Protein AF-A0A166F7F3-F1 (afdb_monomer_lite)

Radius of gyration: 19.34 Å; chains: 1; bounding box: 59×43×52 Å

Foldseek 3Di:
DADDFDQAFDPDDPVCVVVVPALADPVNTGHDPVSLLVNQLCDDAADQLPPVVPDCCQFVPSVNCVPDQKHHFKKFKFDFDAQVLQVVLCVVQPVVLWDKDKDDPCQQGPDDPDVPCPSVVVGPPVDHIDIDTRSNCSQQPPSNLVSLCVQLVPPPVQSVQWDFAFFAHSNGGTGTTGGQHISYGDGDDPSSVVSVCVSSVHDSRNITITGHSSRSHMGGHDPPPDPPDD

Sequence (230 aa):
MLPGAPADGLALPDRARHEEWKFIPRDGNGYANEDKTHCFEQQPIIVNGRPDDLQPYLSVITGGCADLDIRPPILHFGWRLESSKLMGIIRTEFPNCIAFAAGNSIELTEFIDDEEGKQEAQVDWDAPTAMGECAMMTVYGQILKNAVLERLRVPHEYRPLFRFPVLTDARGYTGFGLGMGTNVEGVLALDVLQRACELFELDIESAQWYLDRKRWFWKNRAPSGTALVR

Secondary structure (DSSP, 8-state):
-------S-----HHHHHTT-TT--TTSSS--HHHHHHHHTT-SB--TT-GGGS-GGG-TTTTTTTTSSEEPPPEEEEEEE-HHHHHHHHHHH-GGG--EEEE-HHHHHT----TT-TTGGG--TTSPPEEEE-HHHHHT-HHHHHHHHHHTT--GGGGGG-B--EEE-TTS-EEEEEEEEETTTEE--HHHHHHHHHHHT--GGG-EEEE-TTS-S-EEPPP-------

pLDDT: mean 86.29, std 14.8, range [30.08, 98.31]

Structure (mmCIF, N/CA/C/O backbone):
data_AF-A0A166F7F3-F1
#
_entry.id   AF-A0A166F7F3-F1
#
loop_
_atom_site.group_PDB
_atom_site.id
_atom_site.type_symbol
_atom_site.label_atom_id
_atom_site.label_alt_id
_atom_site.label_comp_id
_atom_site.label_asym_id
_atom_site.label_entity_id
_atom_site.label_seq_id
_atom_site.pdbx_PDB_ins_code
_atom_site.Cartn_x
_atom_site.Cartn_y
_atom_site.Cartn_z
_atom_site.occupancy
_atom_site.B_iso_or_equiv
_atom_site.auth_seq_id
_atom_site.auth_comp_id
_atom_site.auth_asym_id
_atom_site.auth_atom_id
_atom_site.pdbx_PDB_model_num
ATOM 1 N N . MET A 1 1 ? 17.775 13.465 8.548 1.00 30.08 1 MET A N 1
ATOM 2 C CA . MET A 1 1 ? 17.896 13.930 7.151 1.00 30.08 1 MET A CA 1
ATOM 3 C C . MET A 1 1 ? 17.499 12.779 6.246 1.00 30.08 1 MET A C 1
ATOM 5 O O . MET A 1 1 ? 18.210 11.781 6.216 1.00 30.08 1 MET A O 1
ATOM 9 N N . LEU A 1 2 ? 16.328 12.860 5.614 1.00 37.25 2 LEU A N 1
ATOM 10 C CA . LEU A 1 2 ? 15.905 11.885 4.606 1.00 37.25 2 LEU A CA 1
ATOM 11 C C . LEU A 1 2 ? 16.740 12.087 3.332 1.00 37.25 2 LEU A C 1
ATOM 13 O O . LEU A 1 2 ? 17.105 13.226 3.038 1.00 37.25 2 LEU A O 1
ATOM 17 N N . PRO A 1 3 ? 17.041 11.028 2.566 1.00 41.16 3 PRO A N 1
ATOM 18 C CA . PRO A 1 3 ? 17.603 11.206 1.240 1.00 41.16 3 PRO A CA 1
ATOM 19 C C . PRO A 1 3 ? 16.538 11.876 0.363 1.00 41.16 3 PRO A C 1
ATOM 21 O O . PRO A 1 3 ? 15.483 11.291 0.118 1.00 41.16 3 PRO A O 1
ATOM 24 N N . GLY A 1 4 ? 16.796 13.119 -0.054 1.00 47.31 4 GLY A N 1
ATOM 25 C CA . GLY A 1 4 ? 15.995 13.797 -1.073 1.00 47.31 4 GLY A CA 1
ATOM 26 C C . GLY A 1 4 ? 15.996 13.010 -2.386 1.00 47.31 4 GLY A C 1
ATOM 27 O O . GLY A 1 4 ? 16.815 12.104 -2.573 1.00 47.31 4 GLY A O 1
ATOM 28 N N . ALA A 1 5 ? 15.072 13.337 -3.293 1.00 56.81 5 ALA A N 1
ATOM 29 C CA . ALA A 1 5 ? 15.111 12.776 -4.639 1.00 56.81 5 ALA A CA 1
ATOM 30 C C . ALA A 1 5 ? 16.498 13.043 -5.260 1.00 56.81 5 ALA A C 1
ATOM 32 O O . ALA A 1 5 ? 17.052 14.127 -5.053 1.00 56.81 5 ALA A O 1
ATOM 33 N N . PRO A 1 6 ? 17.101 12.068 -5.961 1.00 58.19 6 PRO A N 1
ATOM 34 C CA . PRO A 1 6 ? 18.390 12.280 -6.594 1.00 58.19 6 PRO A CA 1
ATOM 35 C C . PRO A 1 6 ? 18.248 13.375 -7.658 1.00 58.19 6 PRO A C 1
ATOM 37 O O . PRO A 1 6 ? 17.529 13.204 -8.641 1.00 58.19 6 PRO A O 1
ATOM 40 N N . ALA A 1 7 ? 18.926 14.499 -7.422 1.00 54.72 7 ALA A N 1
ATOM 41 C CA . ALA A 1 7 ? 19.035 15.611 -8.367 1.00 54.72 7 ALA A CA 1
ATOM 42 C C . ALA A 1 7 ? 20.090 15.346 -9.459 1.00 54.72 7 ALA A C 1
ATOM 44 O O . ALA A 1 7 ? 20.141 16.055 -10.460 1.00 54.72 7 ALA A O 1
ATOM 45 N N . ASP A 1 8 ? 20.927 14.323 -9.265 1.00 57.91 8 ASP A N 1
ATOM 46 C CA . ASP A 1 8 ? 21.964 13.927 -10.212 1.00 57.91 8 ASP A CA 1
ATOM 47 C C . ASP A 1 8 ? 21.385 13.038 -11.321 1.00 57.91 8 ASP A C 1
ATOM 49 O O . ASP A 1 8 ? 20.535 12.182 -11.067 1.00 57.91 8 ASP A O 1
ATOM 53 N N . GLY A 1 9 ? 21.891 13.235 -12.544 1.00 65.06 9 GLY A N 1
ATOM 54 C CA . GLY A 1 9 ? 21.390 12.649 -13.789 1.00 65.06 9 GLY A CA 1
ATOM 55 C C . GLY A 1 9 ? 20.906 11.196 -13.689 1.00 65.06 9 GLY A C 1
ATOM 56 O O . GLY A 1 9 ? 21.660 10.280 -13.347 1.00 65.06 9 GLY A O 1
ATOM 57 N N . LEU A 1 10 ? 19.641 10.976 -14.035 1.00 75.38 10 LEU A N 1
ATOM 58 C CA . LEU A 1 10 ? 19.027 9.671 -14.219 1.00 75.38 10 LEU A CA 1
ATOM 59 C C . LEU A 1 10 ? 19.385 9.153 -15.616 1.00 75.38 10 LEU A C 1
ATOM 61 O O . LEU A 1 10 ? 19.032 9.766 -16.622 1.00 75.38 10 LEU A O 1
ATOM 65 N N . ALA A 1 11 ? 20.061 8.007 -15.686 1.00 73.88 11 ALA A N 1
ATOM 66 C CA . ALA A 1 11 ? 20.418 7.367 -16.950 1.00 73.88 11 ALA A CA 1
ATOM 67 C C . ALA A 1 11 ? 19.202 6.640 -17.558 1.00 73.88 11 ALA A C 1
ATOM 69 O O . ALA A 1 11 ? 19.170 5.411 -17.644 1.00 73.88 11 ALA A O 1
ATOM 70 N N . LEU A 1 12 ? 18.159 7.393 -17.927 1.00 77.31 12 LEU A N 1
ATOM 71 C CA . LEU A 1 12 ? 16.988 6.824 -18.589 1.00 77.31 12 LEU A CA 1
ATOM 72 C C . LEU A 1 12 ? 17.374 6.293 -19.975 1.00 77.31 12 LEU A C 1
ATOM 74 O O . LEU A 1 12 ? 17.955 7.039 -20.764 1.00 77.31 12 LEU A O 1
ATOM 78 N N . PRO A 1 13 ? 17.030 5.039 -20.312 1.00 80.12 13 PRO A N 1
ATOM 79 C CA . PRO A 1 13 ? 17.255 4.529 -21.655 1.00 80.12 13 PRO A CA 1
ATOM 80 C C . PRO A 1 13 ? 16.327 5.238 -22.647 1.00 80.12 13 PRO A C 1
ATOM 82 O O . PRO A 1 13 ? 15.197 5.586 -22.300 1.00 80.12 13 PRO A O 1
ATOM 85 N N . ASP A 1 14 ? 16.745 5.361 -23.910 1.00 81.38 14 ASP A N 1
ATOM 86 C CA . ASP A 1 14 ? 15.927 5.980 -24.965 1.00 81.38 14 ASP A CA 1
ATOM 87 C C . ASP A 1 14 ? 14.527 5.354 -25.053 1.00 81.38 14 ASP A C 1
ATOM 89 O O . ASP A 1 14 ? 13.534 6.058 -25.256 1.00 81.38 14 ASP A O 1
ATOM 93 N N . ARG A 1 15 ? 14.423 4.037 -24.819 1.00 84.25 15 ARG A N 1
ATOM 94 C CA . ARG A 1 15 ? 13.142 3.318 -24.814 1.00 84.25 15 ARG A CA 1
ATOM 95 C C . ARG A 1 15 ? 12.148 3.843 -23.776 1.00 84.25 15 ARG A C 1
ATOM 97 O O . ARG A 1 15 ? 10.959 3.835 -24.052 1.00 84.25 15 ARG A O 1
ATOM 104 N N . ALA A 1 16 ? 12.607 4.371 -22.638 1.00 86.12 16 ALA A N 1
ATOM 105 C CA . ALA A 1 16 ? 11.718 4.873 -21.589 1.00 86.12 16 ALA A CA 1
ATOM 106 C C . ALA A 1 16 ? 10.866 6.060 -22.063 1.00 86.12 16 ALA A C 1
ATOM 108 O O . ALA A 1 16 ? 9.710 6.188 -21.666 1.00 86.12 16 ALA A O 1
ATOM 109 N N . ARG A 1 17 ? 11.420 6.906 -22.945 1.00 80.94 17 ARG A N 1
ATOM 110 C CA . ARG A 1 17 ? 10.680 8.018 -23.563 1.00 80.94 17 ARG A CA 1
ATOM 111 C C . ARG A 1 17 ? 9.731 7.524 -24.659 1.00 80.94 17 ARG A C 1
ATOM 113 O O . ARG A 1 17 ? 8.615 8.016 -24.747 1.00 80.94 17 ARG A O 1
ATOM 120 N N . HIS A 1 18 ? 10.161 6.554 -25.468 1.00 83.81 18 HIS A N 1
ATOM 121 C CA . HIS A 1 18 ? 9.358 6.006 -26.571 1.00 83.81 18 HIS A CA 1
ATOM 122 C C . HIS A 1 18 ? 8.176 5.149 -26.092 1.00 83.81 18 HIS A C 1
ATOM 124 O O . HIS A 1 18 ? 7.135 5.129 -26.737 1.00 83.81 18 HIS A O 1
ATOM 130 N N . GLU A 1 19 ? 8.341 4.443 -24.974 1.00 87.88 19 GLU A N 1
ATOM 131 C CA . GLU A 1 19 ? 7.331 3.567 -24.369 1.00 87.88 19 GLU A CA 1
ATOM 132 C C . GLU A 1 19 ? 6.501 4.274 -23.282 1.00 87.88 19 GLU A C 1
ATOM 134 O O . GLU A 1 19 ? 5.753 3.616 -22.563 1.00 87.88 19 GLU A O 1
ATOM 139 N N . GLU A 1 20 ? 6.656 5.596 -23.135 1.00 88.56 20 GLU A N 1
ATOM 140 C CA . GLU A 1 20 ? 5.900 6.430 -22.188 1.00 88.56 20 GLU A CA 1
ATOM 141 C C . GLU A 1 20 ? 5.925 5.888 -20.750 1.00 88.56 20 GLU A C 1
ATOM 143 O O . GLU A 1 20 ? 4.897 5.732 -20.082 1.00 88.56 20 GLU A O 1
ATOM 148 N N . TRP A 1 21 ? 7.124 5.569 -20.255 1.00 91.69 21 TRP A N 1
ATOM 149 C CA . TRP A 1 21 ? 7.266 4.982 -18.929 1.00 91.69 21 TRP A CA 1
ATOM 150 C C . TRP A 1 21 ? 6.694 5.883 -17.836 1.00 91.69 21 TRP A C 1
ATOM 152 O O . TRP A 1 21 ? 6.962 7.081 -17.757 1.00 91.69 21 TRP A O 1
ATOM 162 N N . LYS A 1 22 ? 5.941 5.262 -16.929 1.00 92.50 22 LYS A N 1
ATOM 163 C CA . LYS A 1 22 ? 5.389 5.931 -15.747 1.00 92.50 22 LYS A CA 1
ATOM 164 C C . LYS A 1 22 ? 6.481 6.404 -14.789 1.00 92.50 22 LYS A C 1
ATOM 166 O O . LYS A 1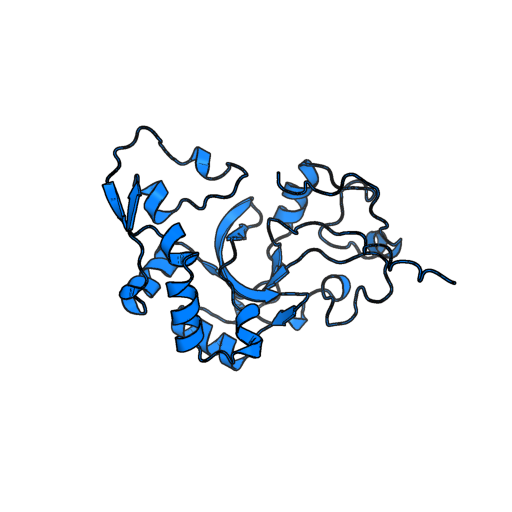 22 ? 7.532 5.773 -14.644 1.00 92.50 22 LYS A O 1
ATOM 171 N N . PHE A 1 23 ? 6.160 7.476 -14.071 1.00 92.00 23 PHE A N 1
ATOM 172 C CA . PHE A 1 23 ? 6.972 8.060 -12.996 1.00 92.00 23 PHE A CA 1
ATOM 173 C C . PHE A 1 23 ? 8.337 8.614 -13.418 1.00 92.00 23 PHE A C 1
ATOM 175 O O . PHE A 1 23 ? 9.175 8.850 -12.552 1.00 92.00 23 PHE A O 1
ATOM 182 N N . ILE A 1 24 ? 8.603 8.806 -14.710 1.00 90.25 24 ILE A N 1
ATOM 183 C CA . ILE A 1 24 ? 9.826 9.477 -15.171 1.00 90.25 24 ILE A CA 1
ATOM 184 C C . ILE A 1 24 ? 9.790 10.980 -14.817 1.00 90.25 24 ILE A C 1
ATOM 186 O O . ILE A 1 24 ? 8.700 11.557 -14.760 1.00 90.25 24 ILE A O 1
ATOM 190 N N . PRO A 1 25 ? 10.944 11.630 -14.571 1.00 88.25 25 PRO A N 1
ATOM 191 C CA . PRO A 1 25 ? 11.000 13.078 -14.385 1.00 88.25 25 PRO A CA 1
ATOM 192 C C . PRO A 1 25 ? 10.553 13.819 -15.650 1.00 88.25 25 PRO A C 1
ATOM 194 O O . PRO A 1 25 ? 10.788 13.342 -16.765 1.00 88.25 25 PRO A O 1
ATOM 197 N N . ARG A 1 26 ? 9.942 15.001 -15.497 1.00 83.00 26 ARG A N 1
ATOM 198 C CA . ARG A 1 26 ? 9.385 15.780 -16.622 1.00 83.00 26 ARG A CA 1
ATOM 199 C C . ARG A 1 26 ? 10.414 16.156 -17.687 1.00 83.00 26 ARG A C 1
ATOM 201 O O . ARG A 1 26 ? 10.078 16.184 -18.868 1.00 83.00 26 ARG A O 1
ATOM 208 N N . ASP A 1 27 ? 11.649 16.453 -17.295 1.00 79.12 27 ASP A N 1
ATOM 209 C CA . ASP A 1 27 ? 12.737 16.782 -18.228 1.00 79.12 27 ASP A CA 1
ATOM 210 C C . ASP A 1 27 ? 13.464 15.531 -18.772 1.00 79.12 27 ASP A C 1
ATOM 212 O O . ASP A 1 27 ? 14.217 15.588 -19.755 1.00 79.12 27 ASP A O 1
ATOM 216 N N . GLY A 1 28 ? 13.195 14.373 -18.161 1.00 74.44 28 GLY A N 1
ATOM 217 C CA . GLY A 1 28 ? 13.819 13.089 -18.443 1.00 74.44 28 GLY A CA 1
ATOM 218 C C . GLY A 1 28 ? 15.310 13.016 -18.090 1.00 74.44 28 GLY A C 1
ATOM 219 O O . GLY A 1 28 ? 15.981 12.120 -18.598 1.00 74.44 28 GLY A O 1
ATOM 220 N N . ASN A 1 29 ? 15.824 13.942 -17.275 1.00 75.25 29 ASN A N 1
ATOM 221 C CA . ASN A 1 29 ? 17.219 14.000 -16.838 1.00 75.25 29 ASN A CA 1
ATOM 222 C C . ASN A 1 29 ? 17.358 13.848 -15.322 1.00 75.25 29 ASN A C 1
ATOM 224 O O . ASN A 1 29 ? 18.322 13.237 -14.882 1.00 75.25 29 ASN A O 1
ATOM 228 N N . GLY A 1 30 ? 16.433 14.361 -14.513 1.00 82.69 30 GLY A N 1
ATOM 229 C CA . GLY A 1 30 ? 16.527 14.265 -13.054 1.00 82.69 30 GLY A CA 1
ATOM 230 C C . GLY A 1 30 ? 15.250 14.728 -12.367 1.00 82.69 30 GLY A C 1
ATOM 231 O O . GLY A 1 30 ? 14.443 15.427 -12.963 1.00 82.69 30 GLY A O 1
ATOM 232 N N . TYR A 1 31 ? 15.043 14.314 -11.119 1.00 86.12 31 TYR A N 1
ATOM 233 C CA . TYR A 1 31 ? 13.819 14.665 -10.402 1.00 86.12 31 TYR A CA 1
ATOM 234 C C . TYR A 1 31 ? 13.903 16.054 -9.778 1.00 86.12 31 TYR A C 1
ATOM 236 O O . TYR A 1 31 ? 14.803 16.338 -8.987 1.00 86.12 31 TYR A O 1
ATOM 244 N N . ALA A 1 32 ? 12.901 16.876 -10.064 1.00 84.56 32 ALA A N 1
ATOM 245 C CA . ALA A 1 32 ? 12.601 18.101 -9.344 1.00 84.56 32 ALA A CA 1
ATOM 246 C C . ALA A 1 32 ? 11.521 17.861 -8.270 1.00 84.56 32 ALA A C 1
ATOM 248 O O . ALA A 1 32 ? 10.827 16.838 -8.262 1.00 84.56 32 ALA A O 1
ATOM 249 N N . ASN A 1 33 ? 11.346 18.818 -7.354 1.00 75.12 33 ASN A N 1
ATOM 250 C CA . ASN A 1 33 ? 10.336 18.717 -6.290 1.00 75.12 33 ASN A CA 1
ATOM 251 C C . ASN A 1 33 ? 8.912 18.583 -6.862 1.00 75.12 33 ASN A C 1
ATOM 253 O O . ASN A 1 33 ? 8.058 17.905 -6.290 1.00 75.12 33 ASN A O 1
ATOM 257 N N . GLU A 1 34 ? 8.663 19.197 -8.016 1.00 82.50 34 GLU A N 1
ATOM 258 C CA . GLU A 1 34 ? 7.375 19.213 -8.702 1.00 82.50 34 GLU A CA 1
ATOM 259 C C . GLU A 1 34 ? 7.031 17.860 -9.345 1.00 82.50 34 GLU A C 1
ATOM 261 O O . GLU A 1 34 ? 5.848 17.547 -9.521 1.00 82.50 34 GLU A O 1
ATOM 266 N N . ASP A 1 35 ? 8.034 17.034 -9.664 1.00 87.88 35 ASP A N 1
ATOM 267 C CA . ASP A 1 35 ? 7.825 15.717 -10.277 1.00 87.88 35 ASP A CA 1
ATOM 268 C C . ASP A 1 35 ? 7.133 14.747 -9.327 1.00 87.88 35 ASP A C 1
ATOM 270 O O . ASP A 1 35 ? 6.426 13.844 -9.777 1.00 87.88 35 ASP A O 1
ATOM 274 N N . LYS A 1 36 ? 7.278 14.949 -8.011 1.00 86.19 36 LYS A N 1
ATOM 275 C CA . LYS A 1 36 ? 6.611 14.107 -7.021 1.00 86.19 36 LYS A CA 1
ATOM 276 C C . LYS A 1 36 ? 5.104 14.141 -7.218 1.00 86.19 36 LYS A C 1
ATOM 278 O O . LYS A 1 36 ? 4.490 13.095 -7.404 1.00 86.19 36 LYS A O 1
ATOM 283 N N . THR A 1 37 ? 4.515 15.336 -7.233 1.00 86.94 37 THR A N 1
ATOM 284 C CA . THR A 1 37 ? 3.070 15.507 -7.443 1.00 86.94 37 THR A CA 1
ATOM 285 C C . THR A 1 37 ? 2.628 14.838 -8.742 1.00 86.94 37 THR A C 1
ATOM 287 O O . THR A 1 37 ? 1.683 14.056 -8.732 1.00 86.94 37 THR A O 1
ATOM 290 N N . HIS A 1 38 ? 3.388 15.032 -9.822 1.00 89.12 38 HIS A N 1
ATOM 291 C CA . HIS A 1 38 ? 3.097 14.413 -11.112 1.00 89.12 38 HIS A CA 1
ATOM 292 C C . HIS A 1 38 ? 3.156 12.874 -11.094 1.00 89.12 38 HIS A C 1
ATOM 294 O O . HIS A 1 38 ? 2.353 12.209 -11.745 1.00 89.12 38 HIS A O 1
ATOM 300 N N . CYS A 1 39 ? 4.089 12.282 -10.346 1.00 91.25 39 CYS A N 1
ATOM 301 C CA . CYS A 1 39 ? 4.169 10.830 -10.183 1.00 91.25 39 CYS A CA 1
ATOM 302 C C . CYS A 1 39 ? 2.990 10.281 -9.366 1.00 91.25 39 CYS A C 1
ATOM 304 O O . CYS A 1 39 ? 2.506 9.180 -9.637 1.00 91.25 39 CYS A O 1
ATOM 306 N N . PHE A 1 40 ? 2.512 11.031 -8.370 1.00 89.94 40 PHE A N 1
ATOM 307 C CA . PHE A 1 40 ? 1.355 10.634 -7.564 1.00 89.94 40 PHE A CA 1
ATOM 308 C C . PHE A 1 40 ? 0.026 10.758 -8.312 1.00 89.94 40 PHE A C 1
ATOM 310 O O . PHE A 1 40 ? -0.822 9.889 -8.149 1.00 89.94 40 PHE A O 1
ATOM 317 N N . GLU A 1 41 ? -0.114 11.716 -9.228 1.00 91.25 41 GLU A N 1
ATOM 318 C CA . GLU A 1 41 ? -1.283 11.837 -10.120 1.00 91.25 41 GLU A CA 1
ATOM 319 C C . GLU A 1 41 ? -1.500 10.611 -11.026 1.00 91.25 41 GLU A C 1
ATOM 321 O O . GLU A 1 41 ? -2.608 10.373 -11.500 1.00 91.25 41 GLU A O 1
ATOM 326 N N . GLN A 1 42 ? -0.463 9.797 -11.249 1.00 91.94 42 GLN A N 1
ATOM 327 C CA . GLN A 1 42 ? -0.518 8.598 -12.094 1.00 91.94 42 GLN A CA 1
ATOM 328 C C . GLN A 1 42 ? -1.019 7.340 -11.356 1.00 91.94 42 GLN A C 1
ATOM 330 O O . GLN A 1 42 ? -0.901 6.236 -11.898 1.00 91.94 42 GLN A O 1
ATOM 335 N N . GLN A 1 43 ? -1.529 7.482 -10.127 1.00 91.06 43 GLN A N 1
ATOM 336 C CA . GLN A 1 43 ? -1.897 6.374 -9.243 1.00 91.06 43 GLN A CA 1
ATOM 337 C C . GLN A 1 43 ? -3.393 6.289 -8.918 1.00 91.06 43 GLN A C 1
ATOM 339 O O . GLN A 1 43 ? -4.092 7.297 -8.947 1.00 91.06 43 GLN A O 1
ATOM 344 N N . PRO A 1 44 ? -3.878 5.110 -8.491 1.00 94.88 44 PRO A N 1
ATOM 345 C CA . PRO A 1 44 ? -3.165 3.830 -8.513 1.00 94.88 44 PRO A CA 1
ATOM 346 C C . PRO A 1 44 ? -2.948 3.320 -9.944 1.00 94.88 44 PRO A C 1
ATOM 348 O O . PRO A 1 44 ? -3.638 3.736 -10.874 1.00 94.88 44 PRO A O 1
ATOM 351 N N . ILE A 1 45 ? -1.999 2.402 -10.133 1.00 95.69 45 ILE A N 1
ATOM 352 C CA . ILE A 1 45 ? -1.943 1.637 -11.383 1.00 95.69 45 ILE A CA 1
ATOM 353 C C . ILE A 1 45 ? -3.029 0.569 -11.300 1.00 95.69 45 ILE A C 1
ATOM 355 O O . ILE A 1 45 ? -2.958 -0.332 -10.460 1.00 95.69 45 ILE A O 1
ATOM 359 N N . ILE A 1 46 ? -4.028 0.705 -12.171 1.00 95.75 46 ILE A N 1
ATOM 360 C CA . ILE A 1 46 ? -5.191 -0.174 -12.199 1.00 95.75 46 ILE A CA 1
ATOM 361 C C . ILE A 1 46 ? -4.821 -1.525 -12.811 1.00 95.75 46 ILE A C 1
ATOM 363 O O . ILE A 1 46 ? -4.419 -1.590 -13.970 1.00 95.75 46 ILE A O 1
ATOM 367 N N . VAL A 1 47 ? -4.983 -2.589 -12.028 1.00 95.44 47 VAL A N 1
ATOM 368 C CA . VAL A 1 47 ? -4.715 -3.987 -12.397 1.00 95.44 47 VAL A CA 1
ATOM 369 C C . VAL A 1 47 ? -5.822 -4.954 -11.964 1.00 95.44 47 VAL A C 1
ATOM 371 O O . VAL A 1 47 ? -5.706 -6.157 -12.159 1.00 95.44 47 VAL A O 1
ATOM 374 N N . ASN A 1 48 ? -6.907 -4.454 -11.369 1.00 95.38 48 ASN A N 1
ATOM 375 C CA . ASN A 1 48 ? -8.102 -5.233 -11.020 1.00 95.38 48 ASN A CA 1
ATOM 376 C C . ASN A 1 48 ? -7.799 -6.545 -10.264 1.00 95.38 48 ASN A C 1
ATOM 378 O O . ASN A 1 48 ? -8.301 -7.615 -10.615 1.00 95.38 48 ASN A O 1
ATOM 382 N N . GLY A 1 49 ? -6.921 -6.486 -9.260 1.00 94.69 49 GLY A N 1
ATOM 383 C CA . GLY A 1 49 ? -6.534 -7.655 -8.468 1.00 94.69 49 GLY A CA 1
ATOM 384 C C . GLY A 1 49 ? -5.524 -8.603 -9.115 1.00 94.69 49 GLY A C 1
ATOM 385 O O . GLY A 1 49 ? -5.169 -9.608 -8.500 1.00 94.69 49 GLY A O 1
ATOM 386 N N . ARG A 1 50 ? -5.035 -8.306 -10.324 1.00 95.75 50 ARG A N 1
ATOM 387 C CA . ARG A 1 50 ? -4.065 -9.135 -11.053 1.00 95.75 50 ARG A CA 1
ATOM 388 C C . ARG A 1 50 ? -2.671 -8.515 -10.969 1.00 95.75 50 ARG A C 1
ATOM 390 O O . ARG A 1 50 ? -2.338 -7.655 -11.777 1.00 95.75 50 ARG A O 1
ATOM 397 N N . PRO A 1 51 ? -1.819 -8.922 -10.013 1.00 94.38 51 PRO A N 1
ATOM 398 C CA . PRO A 1 51 ? -0.510 -8.294 -9.839 1.00 94.38 51 PRO A CA 1
ATOM 399 C C . PRO A 1 51 ? 0.375 -8.384 -11.094 1.00 94.38 51 PRO A C 1
ATOM 401 O O . PRO A 1 51 ? 1.166 -7.470 -11.328 1.00 94.38 51 PRO A O 1
ATOM 404 N N . ASP A 1 52 ? 0.191 -9.426 -11.909 1.00 93.81 52 ASP A N 1
ATOM 405 C CA . ASP A 1 52 ? 0.937 -9.677 -13.148 1.00 93.81 52 ASP A CA 1
ATOM 406 C C . ASP A 1 52 ? 0.565 -8.733 -14.307 1.00 93.81 52 ASP A C 1
ATOM 408 O O . ASP A 1 52 ? 1.323 -8.635 -15.270 1.00 93.81 52 ASP A O 1
ATOM 412 N N . ASP A 1 53 ? -0.545 -7.990 -14.206 1.00 94.81 53 ASP A N 1
ATOM 413 C CA . ASP A 1 53 ? -0.938 -6.979 -15.202 1.00 94.81 53 ASP A CA 1
ATOM 414 C C . ASP A 1 53 ? -0.117 -5.673 -15.058 1.00 94.81 53 ASP A C 1
ATOM 416 O O . ASP A 1 53 ? -0.298 -4.717 -15.819 1.00 94.81 53 ASP A O 1
ATOM 420 N N . LEU A 1 54 ? 0.808 -5.610 -14.089 1.00 95.06 54 LEU A N 1
ATOM 421 C CA . LEU A 1 54 ? 1.764 -4.513 -13.959 1.00 95.06 54 LEU A CA 1
ATOM 422 C C . LEU A 1 54 ? 2.677 -4.442 -15.190 1.00 95.06 54 LEU A C 1
ATOM 424 O O . LEU A 1 54 ? 3.206 -5.452 -15.653 1.00 95.06 54 LEU A O 1
ATOM 428 N N . GLN A 1 55 ? 2.937 -3.228 -15.686 1.00 93.06 55 GLN A N 1
ATOM 429 C CA . GLN A 1 55 ? 3.831 -3.039 -16.827 1.00 93.06 55 GLN A CA 1
ATOM 430 C C . GLN A 1 55 ? 5.215 -3.654 -16.536 1.00 93.06 55 GLN A C 1
ATOM 432 O O . GLN A 1 55 ? 5.804 -3.334 -15.499 1.00 93.06 55 GLN A O 1
ATOM 437 N N . PRO A 1 56 ? 5.784 -4.480 -17.440 1.00 91.06 56 PRO A N 1
ATOM 438 C CA . PRO A 1 56 ? 7.002 -5.240 -17.154 1.00 91.06 56 PRO A CA 1
ATOM 439 C C . PRO A 1 56 ? 8.180 -4.383 -16.692 1.00 91.06 56 PRO A C 1
ATOM 441 O O . PRO A 1 56 ? 8.896 -4.783 -15.778 1.00 91.06 56 PRO A O 1
ATOM 444 N N . TYR A 1 57 ? 8.359 -3.184 -17.258 1.00 91.00 57 TYR A N 1
ATOM 445 C CA . TYR A 1 57 ? 9.436 -2.268 -16.873 1.00 91.00 57 TYR A CA 1
ATOM 446 C C . TYR A 1 57 ? 9.343 -1.809 -15.405 1.00 91.00 57 TYR A C 1
ATOM 448 O O . TYR A 1 57 ? 10.351 -1.435 -14.814 1.00 91.00 57 TYR A O 1
ATOM 456 N N . LEU A 1 58 ? 8.166 -1.877 -14.776 1.00 93.31 58 LEU A N 1
ATOM 457 C CA . LEU A 1 58 ? 7.982 -1.575 -13.356 1.00 93.31 58 LEU A CA 1
ATOM 458 C C . LEU A 1 58 ? 8.250 -2.776 -12.450 1.00 93.31 58 LEU A C 1
ATOM 460 O O . LEU A 1 58 ? 8.286 -2.593 -11.240 1.00 93.31 58 LEU A O 1
ATOM 464 N N . SER A 1 59 ? 8.449 -3.983 -12.976 1.00 90.88 59 SER A N 1
ATOM 465 C CA . SER A 1 59 ? 8.655 -5.189 -12.173 1.00 90.88 59 SER A CA 1
ATOM 466 C C . SER A 1 59 ? 10.083 -5.708 -12.311 1.00 90.88 59 SER A C 1
ATOM 468 O O . SER A 1 59 ? 10.563 -6.066 -13.389 1.00 90.88 59 SER A O 1
ATOM 470 N N . VAL A 1 60 ? 10.787 -5.772 -11.178 1.00 85.62 60 VAL A N 1
ATOM 471 C CA . VAL A 1 60 ? 12.143 -6.343 -11.135 1.00 85.62 60 VAL A CA 1
ATOM 472 C C . VAL A 1 60 ? 12.085 -7.862 -11.306 1.00 85.62 60 VAL A C 1
ATOM 474 O O . VAL A 1 60 ? 12.985 -8.452 -11.897 1.00 85.62 60 VAL A O 1
ATOM 477 N N . ILE A 1 61 ? 11.011 -8.486 -10.827 1.00 82.81 61 ILE A N 1
ATOM 478 C CA . ILE A 1 61 ? 10.844 -9.943 -10.765 1.00 82.81 61 ILE A CA 1
ATOM 479 C C . ILE A 1 61 ? 10.598 -10.532 -12.148 1.00 82.81 61 ILE A C 1
ATOM 481 O O . ILE A 1 61 ? 11.134 -11.587 -12.473 1.00 82.81 61 ILE A O 1
ATOM 485 N N . THR A 1 62 ? 9.849 -9.822 -12.992 1.00 79.44 62 THR A N 1
ATOM 486 C CA . THR A 1 62 ? 9.619 -10.221 -14.388 1.00 79.44 62 THR A CA 1
ATOM 487 C C . THR A 1 62 ? 10.765 -9.795 -15.310 1.00 79.44 62 THR A C 1
ATOM 489 O O . THR A 1 62 ? 10.655 -9.911 -16.527 1.00 79.44 62 THR A O 1
ATOM 492 N N . GLY A 1 63 ? 11.869 -9.285 -14.751 1.00 74.44 63 GLY A N 1
ATOM 493 C CA . GLY A 1 63 ? 13.088 -8.960 -15.487 1.00 74.44 63 GLY A CA 1
ATOM 494 C C . GLY A 1 63 ? 13.045 -7.665 -16.301 1.00 74.44 63 GLY A C 1
ATOM 495 O O . GLY A 1 63 ? 14.011 -7.391 -17.009 1.00 74.44 63 GLY A O 1
ATOM 496 N N . GLY A 1 64 ? 12.004 -6.828 -16.194 1.00 73.94 64 GLY A N 1
ATOM 497 C CA . GLY A 1 64 ? 11.820 -5.675 -17.093 1.00 73.94 64 GLY A CA 1
ATOM 498 C C . GLY A 1 64 ? 12.850 -4.545 -16.962 1.00 73.94 64 GLY A C 1
ATOM 499 O O . GLY A 1 64 ? 12.870 -3.631 -17.781 1.00 73.94 64 GLY A O 1
ATOM 500 N N . CYS A 1 65 ? 13.727 -4.613 -15.958 1.00 73.88 65 CYS A N 1
ATOM 501 C CA . CYS A 1 65 ? 14.872 -3.712 -15.790 1.00 73.88 65 CYS A CA 1
ATOM 502 C C . CYS A 1 65 ? 16.209 -4.454 -15.664 1.00 73.88 65 CYS A C 1
ATOM 504 O O . CYS A 1 65 ? 17.174 -3.873 -15.166 1.00 73.88 65 CYS A O 1
ATOM 506 N N . ALA A 1 66 ? 16.281 -5.748 -15.997 1.00 78.88 66 ALA A N 1
ATOM 507 C CA . ALA A 1 66 ? 17.483 -6.557 -15.776 1.00 78.88 66 ALA A CA 1
ATOM 508 C C . ALA A 1 66 ? 18.699 -6.036 -16.561 1.00 78.88 66 ALA A C 1
ATOM 510 O O . ALA A 1 66 ? 19.810 -6.054 -16.031 1.00 78.88 66 ALA A O 1
ATOM 511 N N . ASP A 1 67 ? 18.449 -5.531 -17.767 1.00 79.44 67 ASP A N 1
ATOM 512 C CA . ASP A 1 67 ? 19.404 -5.019 -18.750 1.00 79.44 67 ASP A CA 1
ATOM 513 C C . ASP A 1 67 ? 19.760 -3.533 -18.575 1.00 79.44 67 ASP A C 1
ATOM 515 O O . ASP A 1 67 ? 20.521 -2.993 -19.372 1.00 79.44 67 ASP A O 1
ATOM 519 N N . LEU A 1 68 ? 19.224 -2.867 -17.549 1.00 79.44 68 LEU A N 1
ATOM 520 C CA . LEU A 1 68 ? 19.381 -1.426 -17.358 1.00 79.44 68 LEU A CA 1
ATOM 521 C C . LEU A 1 68 ? 20.156 -1.080 -16.092 1.00 79.44 68 LEU A C 1
ATOM 523 O O . LEU A 1 68 ? 19.971 -1.699 -15.040 1.00 79.44 68 LEU A O 1
ATOM 527 N N . ASP A 1 69 ? 20.889 0.030 -16.155 1.00 82.81 69 ASP A N 1
ATOM 528 C CA . ASP A 1 69 ? 21.580 0.649 -15.017 1.00 82.81 69 ASP A CA 1
ATOM 529 C C . ASP A 1 69 ? 20.652 1.485 -14.124 1.00 82.81 69 ASP A C 1
ATOM 531 O O . ASP A 1 69 ? 21.100 2.305 -13.326 1.00 82.81 69 ASP A O 1
ATOM 535 N N . ILE A 1 70 ? 19.345 1.242 -14.198 1.00 85.25 70 ILE A N 1
ATOM 536 C CA . ILE A 1 70 ? 18.324 1.864 -13.355 1.00 85.25 70 ILE A CA 1
ATOM 537 C C . ILE A 1 70 ? 17.456 0.803 -12.673 1.00 85.25 70 ILE A C 1
ATOM 539 O O . ILE A 1 70 ? 17.481 -0.391 -12.996 1.00 85.25 70 ILE A O 1
ATOM 543 N N . ARG A 1 71 ? 16.706 1.231 -11.660 1.00 88.31 71 ARG A N 1
ATOM 544 C CA . ARG A 1 71 ? 15.676 0.442 -10.984 1.00 88.31 71 ARG A CA 1
ATOM 545 C C . ARG A 1 71 ? 14.378 1.238 -10.923 1.00 88.31 71 ARG A C 1
ATOM 547 O O . ARG A 1 71 ? 14.448 2.451 -10.690 1.00 88.31 71 ARG A O 1
ATOM 554 N N . PRO A 1 72 ? 13.229 0.556 -11.061 1.00 91.81 72 PRO A N 1
ATOM 555 C CA . PRO A 1 72 ? 11.939 1.204 -10.951 1.00 91.81 72 PRO A CA 1
ATOM 556 C C . PRO A 1 72 ? 11.718 1.728 -9.529 1.00 91.81 72 PRO A C 1
ATOM 558 O O . PRO A 1 72 ? 12.377 1.271 -8.576 1.00 91.81 72 PRO A O 1
ATOM 561 N N . PRO A 1 73 ? 10.782 2.675 -9.369 1.00 93.31 73 PRO A N 1
ATOM 562 C CA . PRO A 1 73 ? 10.283 3.024 -8.052 1.00 93.31 73 PRO A CA 1
ATOM 563 C C . PRO A 1 73 ? 9.644 1.806 -7.373 1.00 93.31 73 PRO A C 1
ATOM 565 O O . PRO A 1 73 ? 9.318 0.807 -8.019 1.00 93.31 73 PRO A O 1
ATOM 568 N N . ILE A 1 74 ? 9.477 1.868 -6.053 1.00 94.50 74 ILE A N 1
ATOM 569 C CA . ILE A 1 74 ? 8.793 0.792 -5.330 1.00 94.50 74 ILE A CA 1
ATOM 570 C C . ILE A 1 74 ? 7.291 1.011 -5.422 1.00 94.50 74 ILE A C 1
ATOM 572 O O . ILE A 1 74 ? 6.798 2.097 -5.132 1.00 94.50 74 ILE A O 1
ATOM 576 N N . LEU A 1 75 ? 6.582 -0.049 -5.789 1.00 96.62 75 LEU A N 1
ATOM 577 C CA . LEU A 1 75 ? 5.133 -0.136 -5.759 1.00 96.62 75 LEU A CA 1
ATOM 578 C C . LEU A 1 75 ? 4.731 -1.183 -4.715 1.00 96.62 75 LEU A C 1
ATOM 580 O O . LEU A 1 75 ? 5.351 -2.243 -4.631 1.00 96.62 75 LEU A O 1
ATOM 584 N N . HIS A 1 76 ? 3.689 -0.893 -3.947 1.00 97.62 76 HIS A N 1
ATOM 585 C CA . HIS A 1 76 ? 3.010 -1.810 -3.036 1.00 97.62 76 HIS A CA 1
ATOM 586 C C . HIS A 1 76 ? 1.733 -2.312 -3.700 1.00 97.62 76 HIS A C 1
ATOM 588 O O . HIS A 1 76 ? 0.950 -1.505 -4.201 1.00 97.62 76 HIS A O 1
ATOM 594 N N . PHE A 1 77 ? 1.518 -3.624 -3.693 1.00 98.19 77 PHE A N 1
ATOM 595 C CA . PHE A 1 77 ? 0.262 -4.217 -4.150 1.00 98.19 77 PHE A CA 1
ATOM 596 C C . PHE A 1 77 ? -0.691 -4.391 -2.971 1.00 98.19 77 PHE A C 1
ATOM 598 O O . PHE A 1 77 ? -0.290 -4.944 -1.943 1.00 98.19 77 PHE A O 1
ATOM 605 N N . GLY A 1 78 ? -1.941 -3.956 -3.112 1.00 98.00 78 GLY A N 1
ATOM 606 C CA . GLY A 1 78 ? -2.962 -4.159 -2.089 1.00 98.00 78 GLY A CA 1
ATOM 607 C C . GLY A 1 78 ? -4.062 -3.108 -2.123 1.00 98.00 78 GLY A C 1
ATOM 608 O O . GLY A 1 78 ? -4.475 -2.680 -3.199 1.00 98.00 78 GLY A O 1
ATOM 609 N N . TRP A 1 79 ? -4.539 -2.693 -0.949 1.00 97.44 79 TRP A N 1
ATOM 610 C CA . TRP A 1 79 ? -5.708 -1.818 -0.814 1.00 97.44 79 TRP A CA 1
ATOM 611 C C . TRP A 1 79 ? -5.391 -0.557 -0.026 1.00 97.44 79 TRP A C 1
ATOM 613 O O . TRP A 1 79 ? -4.682 -0.604 0.978 1.00 97.44 79 TRP A O 1
ATOM 623 N N . ARG A 1 80 ? -5.983 0.563 -0.443 1.00 94.62 80 ARG A N 1
ATOM 624 C CA . ARG A 1 80 ? -6.066 1.786 0.360 1.00 94.62 80 ARG A CA 1
ATOM 625 C C . ARG A 1 80 ? -7.401 1.796 1.100 1.00 94.62 80 ARG A C 1
ATOM 627 O O . ARG A 1 80 ? -8.451 1.740 0.469 1.00 94.62 80 ARG A O 1
ATOM 634 N N . LEU A 1 81 ? -7.346 1.872 2.422 1.00 91.94 81 LEU A N 1
ATOM 635 C CA . LEU A 1 81 ? -8.494 1.776 3.313 1.00 91.94 81 LEU A CA 1
ATOM 636 C C . LEU A 1 81 ? -8.767 3.114 3.999 1.00 91.94 81 LEU A C 1
ATOM 638 O O . LEU A 1 81 ? -7.849 3.846 4.377 1.00 91.94 81 LEU A O 1
ATOM 642 N N . GLU A 1 82 ? -10.050 3.405 4.184 1.00 88.50 82 GLU A N 1
ATOM 643 C CA . GLU A 1 82 ? -10.492 4.481 5.064 1.00 88.50 82 GLU A CA 1
ATOM 644 C C . GLU A 1 82 ? -10.256 4.095 6.526 1.00 88.50 82 GLU A C 1
ATOM 646 O O . GLU A 1 82 ? -10.452 2.939 6.919 1.00 88.50 82 GLU A O 1
ATOM 651 N N . SER A 1 83 ? -9.863 5.076 7.340 1.00 88.19 83 SER A N 1
ATOM 652 C CA . SER A 1 83 ? -9.559 4.851 8.755 1.00 88.19 83 SER A CA 1
ATOM 653 C C . SER A 1 83 ? -10.744 4.271 9.526 1.00 88.19 83 SER A C 1
ATOM 655 O O . SER A 1 83 ? -10.590 3.318 10.287 1.00 88.19 83 SER A O 1
ATOM 657 N N . SER A 1 84 ? -11.947 4.794 9.278 1.00 89.50 84 SER A N 1
ATOM 658 C CA . SER A 1 84 ? -13.188 4.353 9.919 1.00 89.50 84 SER A CA 1
ATOM 659 C C . SER A 1 84 ? -13.454 2.862 9.687 1.00 89.50 84 SER A C 1
ATOM 661 O O . SER A 1 84 ? -13.689 2.128 10.651 1.00 89.50 84 SER A O 1
ATOM 663 N N . LYS A 1 85 ? -13.350 2.400 8.432 1.00 91.06 85 LYS A N 1
ATOM 664 C CA . LYS A 1 85 ? -13.507 0.989 8.058 1.00 91.06 85 LYS A CA 1
ATOM 665 C C . LYS A 1 85 ? -12.428 0.127 8.709 1.00 91.06 85 LYS A C 1
ATOM 667 O O . LYS A 1 85 ? -12.750 -0.860 9.365 1.00 91.06 85 LYS A O 1
ATOM 672 N N . LEU A 1 86 ? -11.158 0.514 8.575 1.00 94.06 86 LEU A N 1
ATOM 673 C CA . LEU A 1 86 ? -10.034 -0.253 9.115 1.00 94.06 86 LEU A CA 1
ATOM 674 C C . LEU A 1 86 ? -10.117 -0.391 10.642 1.00 94.06 86 LEU A C 1
ATOM 676 O O . LEU A 1 86 ? -10.027 -1.499 11.168 1.00 94.06 86 LEU A O 1
ATOM 680 N N . MET A 1 87 ? -10.349 0.710 11.358 1.00 95.31 87 MET A N 1
ATOM 681 C CA . MET A 1 87 ? -10.483 0.691 12.815 1.00 95.31 87 MET A CA 1
ATOM 682 C C . MET A 1 87 ? -11.740 -0.048 13.277 1.00 95.31 87 MET A C 1
ATOM 684 O O . MET A 1 87 ? -11.705 -0.692 14.322 1.00 95.31 87 MET A O 1
ATOM 688 N N . GLY A 1 88 ? -12.835 -0.011 12.511 1.00 95.75 88 GLY A N 1
ATOM 689 C CA . GLY A 1 88 ? -14.018 -0.839 12.770 1.00 95.75 88 GLY A CA 1
ATOM 690 C C . GLY A 1 88 ? -13.677 -2.330 12.818 1.00 95.75 88 GLY A C 1
ATOM 691 O O . GLY A 1 88 ? -14.023 -3.012 13.780 1.00 95.75 88 GLY A O 1
ATOM 692 N N . ILE A 1 89 ? -12.912 -2.805 11.837 1.00 96.62 89 ILE A N 1
ATOM 693 C CA . ILE A 1 89 ? -12.466 -4.202 11.758 1.00 96.62 89 ILE A CA 1
ATOM 694 C C . ILE A 1 89 ? -11.479 -4.526 12.883 1.00 96.62 89 ILE A C 1
ATOM 696 O O . ILE A 1 89 ? -11.602 -5.562 13.532 1.00 96.62 89 ILE A O 1
ATOM 700 N N . ILE A 1 90 ? -10.536 -3.625 13.178 1.00 97.50 90 ILE A N 1
ATOM 701 C CA . ILE A 1 90 ? -9.563 -3.813 14.266 1.00 97.50 90 ILE A CA 1
ATOM 702 C C . ILE A 1 90 ? -10.258 -3.940 15.627 1.00 97.50 90 ILE A C 1
ATOM 704 O O . ILE A 1 90 ? -9.869 -4.795 16.417 1.00 97.50 90 ILE A O 1
ATOM 708 N N . ARG A 1 91 ? -11.301 -3.151 15.905 1.00 97.50 91 ARG A N 1
ATOM 709 C CA . ARG A 1 91 ? -12.081 -3.274 17.151 1.00 97.50 91 ARG A CA 1
ATOM 710 C C . ARG A 1 91 ? -12.740 -4.639 17.300 1.00 97.50 91 ARG A C 1
ATOM 712 O O . ARG A 1 91 ? -12.780 -5.163 18.410 1.00 97.50 91 ARG A O 1
ATOM 719 N N . THR A 1 92 ? -13.228 -5.209 16.203 1.00 97.62 92 THR A N 1
ATOM 720 C CA . THR A 1 92 ? -13.899 -6.513 16.216 1.00 97.62 92 THR A CA 1
ATOM 721 C C . THR A 1 92 ? -12.901 -7.668 16.288 1.00 97.62 92 THR A C 1
ATOM 723 O O . THR A 1 92 ? -13.028 -8.539 17.146 1.00 97.62 92 THR A O 1
ATOM 726 N N . GLU A 1 93 ? -11.889 -7.678 15.420 1.00 97.88 93 GLU A N 1
ATOM 727 C CA . GLU A 1 93 ? -10.993 -8.831 15.243 1.00 97.88 93 GLU A CA 1
ATOM 728 C C . GLU A 1 93 ? -9.729 -8.761 16.115 1.00 97.88 93 GLU A C 1
ATOM 730 O O . GLU A 1 93 ? -9.148 -9.792 16.459 1.00 97.88 93 GLU A O 1
ATOM 735 N N . PHE A 1 94 ? -9.284 -7.557 16.489 1.00 97.81 94 PHE A N 1
ATOM 736 C CA . PHE A 1 94 ? -7.999 -7.314 17.157 1.00 97.81 94 PHE A CA 1
ATOM 737 C C . PHE A 1 94 ? -8.080 -6.284 18.305 1.00 97.81 94 PHE A C 1
ATOM 739 O O . PHE A 1 94 ? -7.207 -5.414 18.397 1.00 97.81 94 PHE A O 1
ATOM 746 N N . PRO A 1 95 ? -9.052 -6.375 19.235 1.00 97.25 95 PRO A N 1
ATOM 747 C CA . PRO A 1 95 ? -9.269 -5.342 20.256 1.00 97.25 95 PRO A CA 1
ATOM 748 C C . PRO A 1 95 ? -8.036 -5.089 21.139 1.00 97.25 95 PRO A C 1
ATOM 750 O O . PRO A 1 95 ? -7.759 -3.959 21.527 1.00 97.25 95 PRO A O 1
ATOM 753 N N . ASN A 1 96 ? -7.234 -6.125 21.397 1.00 97.25 96 ASN A N 1
ATOM 754 C CA . ASN A 1 96 ? -6.018 -6.030 22.215 1.00 97.25 96 ASN A CA 1
ATOM 755 C C . ASN A 1 96 ? -4.837 -5.342 21.507 1.00 97.25 96 ASN A C 1
ATOM 757 O O . ASN A 1 96 ? -3.785 -5.160 22.115 1.00 97.25 96 ASN A O 1
ATOM 761 N N . CYS A 1 97 ? -4.972 -5.017 20.220 1.00 97.50 97 CYS A N 1
ATOM 762 C CA . CYS A 1 97 ? -3.934 -4.339 19.447 1.00 97.50 97 CYS A CA 1
ATOM 763 C C . CYS A 1 97 ? -4.118 -2.815 19.422 1.00 97.50 97 CYS A C 1
ATOM 765 O O . CYS A 1 97 ? -3.239 -2.122 18.915 1.00 97.50 97 CYS A O 1
ATOM 767 N N . ILE A 1 98 ? -5.243 -2.304 19.935 1.00 97.25 98 ILE A N 1
ATOM 768 C CA . ILE A 1 98 ? -5.590 -0.883 19.875 1.00 97.25 98 ILE A CA 1
ATOM 769 C C . ILE A 1 98 ? -4.695 -0.082 20.819 1.00 97.25 98 ILE A C 1
ATOM 771 O O . ILE A 1 98 ? -4.630 -0.339 22.022 1.00 97.25 98 ILE A O 1
ATOM 775 N N . ALA A 1 99 ? -4.015 0.911 20.254 1.00 96.00 99 ALA A N 1
ATOM 776 C CA . ALA A 1 99 ? -3.212 1.873 20.985 1.00 96.00 99 ALA A CA 1
ATOM 777 C C . ALA A 1 99 ? -4.050 3.102 21.357 1.00 96.00 99 ALA A C 1
ATOM 779 O O . ALA A 1 99 ? -4.910 3.539 20.591 1.00 96.00 99 ALA A O 1
ATOM 780 N N . PHE A 1 100 ? -3.749 3.685 22.515 1.00 94.88 100 PHE A N 1
ATOM 781 C CA . PHE A 1 100 ? -4.381 4.907 23.003 1.00 94.88 100 PHE A CA 1
ATOM 782 C C . PHE A 1 100 ? -3.359 6.039 23.070 1.00 94.88 100 PHE A C 1
ATOM 784 O O . PHE A 1 100 ? -2.207 5.814 23.448 1.00 94.88 100 PHE A O 1
ATOM 791 N N . ALA A 1 101 ? -3.788 7.246 22.717 1.00 93.69 101 ALA A N 1
ATOM 792 C CA . ALA A 1 101 ? -2.987 8.461 22.799 1.00 93.69 101 ALA A CA 1
ATOM 793 C C . ALA A 1 101 ? -3.856 9.653 23.210 1.00 93.69 101 ALA A C 1
ATOM 795 O O . ALA A 1 101 ? -5.085 9.599 23.140 1.00 93.69 101 ALA A O 1
ATOM 796 N N . ALA A 1 102 ? -3.206 10.731 23.644 1.00 92.69 102 ALA A N 1
ATOM 797 C CA . ALA A 1 102 ? -3.866 12.018 23.807 1.00 92.69 102 ALA A CA 1
ATOM 798 C C . ALA A 1 102 ? -3.850 12.764 22.467 1.00 92.69 102 ALA A C 1
ATOM 800 O O . ALA A 1 102 ? -2.788 12.884 21.860 1.00 92.69 102 ALA A O 1
ATOM 801 N N . GLY A 1 103 ? -5.004 13.265 22.035 1.00 90.06 103 GLY A N 1
ATOM 802 C CA . GLY A 1 103 ? -5.141 14.073 20.825 1.00 90.06 103 GLY A CA 1
ATOM 803 C C . GLY A 1 103 ? -6.572 14.566 20.630 1.00 90.06 103 GLY A C 1
ATOM 804 O O . GLY A 1 103 ? -7.484 14.180 21.369 1.00 90.06 103 GLY A O 1
ATOM 805 N N . ASN A 1 104 ? -6.780 15.448 19.663 1.00 89.50 104 ASN A N 1
ATOM 806 C CA . ASN A 1 104 ? -8.105 15.818 19.185 1.00 89.50 104 ASN A CA 1
ATOM 807 C C . ASN A 1 104 ? -8.678 14.723 18.257 1.00 89.50 104 ASN A C 1
ATOM 809 O O . ASN A 1 104 ? -8.016 13.742 17.915 1.00 89.50 104 ASN A O 1
ATOM 813 N N . SER A 1 105 ? -9.940 14.872 17.842 1.00 86.94 105 SER A N 1
ATOM 814 C CA . SER A 1 105 ? -10.620 13.852 17.028 1.00 86.94 105 SER A CA 1
ATOM 815 C C . SER A 1 105 ? -9.894 13.549 15.711 1.00 86.94 105 SER A C 1
ATOM 817 O O . SER A 1 105 ? -9.847 12.389 15.307 1.00 86.94 105 SER A O 1
ATOM 819 N N . ILE A 1 106 ? -9.335 14.561 15.044 1.00 85.88 106 ILE A N 1
ATOM 820 C CA . ILE A 1 106 ? -8.655 14.404 13.750 1.00 85.88 106 ILE A CA 1
ATOM 821 C C . ILE A 1 106 ? -7.307 13.710 13.958 1.00 85.88 106 ILE A C 1
ATOM 823 O O . ILE A 1 106 ? -7.018 12.732 13.270 1.00 85.88 106 ILE A O 1
ATOM 827 N N . GLU A 1 107 ? -6.529 14.137 14.956 1.00 85.38 107 GLU A N 1
ATOM 828 C CA . GLU A 1 107 ? -5.249 13.513 15.327 1.00 85.38 107 GLU A CA 1
ATOM 829 C C . GLU A 1 107 ? -5.398 12.021 15.640 1.00 85.38 107 GLU A C 1
ATOM 831 O O . GLU A 1 107 ? -4.581 11.195 15.235 1.00 85.38 107 GLU A O 1
ATOM 836 N N . LEU A 1 108 ? -6.460 11.659 16.359 1.00 87.81 108 LEU A N 1
ATOM 837 C CA . LEU A 1 108 ? -6.690 10.285 16.788 1.00 87.81 108 LEU A CA 1
ATOM 838 C C . LEU A 1 108 ? -7.199 9.383 15.660 1.00 87.81 108 LEU A C 1
ATOM 840 O O . LEU A 1 108 ? -6.855 8.199 15.624 1.00 87.81 108 LEU A O 1
ATOM 844 N N . THR A 1 109 ? -8.016 9.913 14.747 1.00 84.31 109 THR A N 1
ATOM 845 C CA . THR A 1 109 ? -8.760 9.081 13.789 1.00 84.31 109 THR A CA 1
ATOM 846 C C . THR A 1 109 ? -8.281 9.192 12.349 1.00 84.31 109 THR A C 1
ATOM 848 O O . THR A 1 109 ? -8.324 8.190 11.644 1.00 84.31 109 THR A O 1
ATOM 851 N N . GLU A 1 110 ? -7.806 10.344 11.891 1.00 78.50 110 GLU A N 1
ATOM 852 C CA . GLU A 1 110 ? -7.557 10.597 10.463 1.00 78.50 110 GLU A CA 1
ATOM 853 C C . GLU A 1 110 ? -6.110 10.975 10.157 1.00 78.50 110 GLU A C 1
ATOM 855 O O . GLU A 1 110 ? -5.639 10.743 9.040 1.00 78.50 110 GLU A O 1
ATOM 860 N N . PHE A 1 111 ? -5.399 11.522 11.141 1.00 78.69 111 PHE A N 1
ATOM 861 C CA . PHE A 1 111 ? -4.045 12.008 10.956 1.00 78.69 111 PHE A CA 1
ATOM 862 C C . PHE A 1 111 ? -3.058 10.863 10.721 1.00 78.69 111 PHE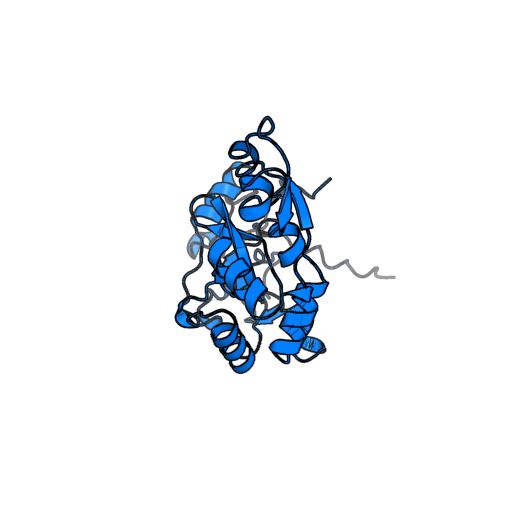 A C 1
ATOM 864 O O . PHE A 1 111 ? -2.868 9.969 11.552 1.00 78.69 111 PHE A O 1
ATOM 871 N N . ILE A 1 112 ? -2.394 10.921 9.574 1.00 77.62 112 ILE A N 1
ATOM 872 C CA . ILE A 1 112 ? -1.210 10.143 9.260 1.00 77.62 112 ILE A CA 1
ATOM 873 C C . ILE A 1 112 ? -0.071 11.152 9.201 1.00 77.62 112 ILE A C 1
ATOM 875 O O . ILE A 1 112 ? -0.053 12.018 8.327 1.00 77.62 112 ILE A O 1
ATOM 879 N N . ASP A 1 113 ? 0.876 11.019 10.128 1.00 69.31 113 ASP A N 1
ATOM 880 C CA . ASP A 1 113 ? 2.124 11.777 10.102 1.00 69.31 113 ASP A CA 1
ATOM 881 C C . ASP A 1 113 ? 2.942 11.339 8.878 1.00 69.31 113 ASP A C 1
ATOM 883 O O . ASP A 1 113 ? 3.729 10.386 8.897 1.00 69.31 113 ASP A O 1
ATOM 887 N N . ASP A 1 114 ? 2.650 11.976 7.749 1.00 64.44 114 ASP A N 1
ATOM 888 C CA . ASP A 1 114 ? 3.533 12.022 6.610 1.00 64.44 114 ASP A CA 1
ATOM 889 C C . ASP A 1 114 ? 4.293 13.341 6.692 1.00 64.44 114 ASP A C 1
ATOM 891 O O . ASP A 1 114 ? 3.689 14.404 6.776 1.00 64.44 114 ASP A O 1
ATOM 895 N N . GLU A 1 115 ? 5.623 13.263 6.687 1.00 58.59 115 GLU A N 1
ATOM 896 C CA . GLU A 1 115 ? 6.582 14.367 6.886 1.00 58.59 115 GLU A CA 1
ATOM 897 C C . GLU A 1 115 ? 6.473 15.517 5.835 1.00 58.59 115 GLU A C 1
ATOM 899 O O . GLU A 1 115 ? 7.421 16.267 5.617 1.00 58.59 115 GLU A O 1
ATOM 904 N N . GLU A 1 116 ? 5.348 15.640 5.121 1.00 58.09 116 GLU A N 1
ATOM 905 C CA . GLU A 1 116 ? 5.070 16.538 3.997 1.00 58.09 116 GLU A CA 1
ATOM 906 C C . GLU A 1 116 ? 3.750 17.333 4.144 1.00 58.09 116 GLU A C 1
ATOM 908 O O . GLU A 1 116 ? 3.296 17.961 3.183 1.00 58.09 116 GLU A O 1
ATOM 913 N N . GLY A 1 117 ? 3.145 17.354 5.337 1.00 49.50 117 GLY A N 1
ATOM 914 C CA . GLY A 1 117 ? 2.302 18.458 5.826 1.00 49.50 117 GLY A CA 1
ATOM 915 C C . GLY A 1 117 ? 0.914 18.647 5.194 1.00 49.50 117 GLY A C 1
ATOM 916 O O . GLY A 1 117 ? 0.158 19.515 5.630 1.00 49.50 117 GLY A O 1
ATOM 917 N N . LYS A 1 118 ? 0.513 17.852 4.189 1.00 60.53 118 LYS A N 1
ATOM 918 C CA . LYS A 1 118 ? -0.816 18.015 3.553 1.00 60.53 118 LYS A CA 1
ATOM 919 C C . LYS A 1 118 ? -1.978 17.687 4.496 1.00 60.53 118 LYS A C 1
ATOM 921 O O . LYS A 1 118 ? -3.039 18.291 4.359 1.00 60.53 118 LYS A O 1
ATOM 926 N N . GLN A 1 119 ? -1.787 16.752 5.428 1.00 62.34 119 GLN A N 1
ATOM 927 C CA . GLN A 1 119 ? -2.781 16.435 6.459 1.00 62.34 119 GLN A CA 1
ATOM 928 C C . GLN A 1 119 ? -2.631 17.286 7.724 1.00 62.34 119 GLN A C 1
ATOM 930 O O . GLN A 1 119 ? -3.637 17.564 8.367 1.00 62.34 119 GLN A O 1
ATOM 935 N N . GLU A 1 120 ? -1.429 17.778 8.045 1.00 58.56 120 GLU A N 1
ATOM 936 C CA . GLU A 1 120 ? -1.221 18.695 9.182 1.00 58.56 120 GLU A CA 1
ATOM 937 C C . GLU A 1 120 ? -2.081 19.958 9.068 1.00 58.56 120 GLU A C 1
ATOM 939 O O . GLU A 1 120 ? -2.601 20.443 10.067 1.00 58.56 120 GLU A O 1
ATOM 944 N N . ALA A 1 121 ? -2.304 20.456 7.847 1.00 59.69 121 ALA A N 1
ATOM 945 C CA . ALA A 1 121 ? -3.163 21.614 7.593 1.00 59.69 121 ALA A CA 1
ATOM 946 C C . ALA A 1 121 ? -4.644 21.401 7.974 1.00 59.69 121 ALA A C 1
ATOM 948 O O . ALA A 1 121 ? -5.410 22.363 7.997 1.00 59.69 121 ALA A O 1
ATOM 949 N N . GLN A 1 122 ? -5.064 20.157 8.225 1.00 68.69 122 GLN A N 1
ATOM 950 C CA . GLN A 1 122 ? -6.425 19.812 8.646 1.00 68.69 122 GLN A CA 1
ATOM 951 C C . GLN A 1 122 ? -6.556 19.701 10.168 1.00 68.69 122 GLN A C 1
ATOM 953 O O . GLN A 1 122 ? -7.674 19.612 10.672 1.00 68.69 122 GLN A O 1
ATOM 958 N N . VAL A 1 123 ? -5.438 19.702 10.898 1.00 71.25 123 VAL A N 1
ATOM 959 C CA . VAL A 1 123 ? -5.424 19.588 12.354 1.00 71.25 123 VAL A CA 1
ATOM 960 C C . VAL A 1 123 ? -5.586 20.974 12.967 1.00 71.25 123 VAL A C 1
ATOM 962 O O . VAL A 1 123 ? -4.766 21.868 12.765 1.00 71.25 123 VAL A O 1
ATOM 965 N N . ASP A 1 124 ? -6.648 21.140 13.747 1.00 79.25 124 ASP A N 1
ATOM 966 C CA . ASP A 1 124 ? -6.784 22.280 14.644 1.00 79.25 124 ASP A CA 1
ATOM 967 C C . ASP A 1 124 ? -5.975 22.010 15.920 1.00 79.25 124 ASP A C 1
ATOM 969 O O . ASP A 1 124 ? -6.417 21.295 16.820 1.00 79.25 124 ASP A O 1
ATOM 973 N N . TRP A 1 125 ? -4.759 22.553 15.973 1.00 79.31 125 TRP A N 1
ATOM 974 C CA . TRP A 1 125 ? -3.844 22.387 17.107 1.00 79.31 125 TRP A CA 1
ATOM 975 C C . TRP A 1 125 ? -4.331 23.070 18.391 1.00 79.31 125 TRP A C 1
ATOM 977 O O . TRP A 1 125 ? -3.854 22.732 19.474 1.00 79.31 125 TRP A O 1
ATOM 987 N N . ASP A 1 126 ? -5.291 23.992 18.286 1.00 83.94 126 ASP A N 1
ATOM 988 C CA . ASP A 1 126 ? -5.907 24.654 19.435 1.00 83.94 126 ASP A CA 1
ATOM 989 C C . ASP A 1 126 ? -7.132 23.877 19.958 1.00 83.94 126 ASP A C 1
ATOM 991 O O . ASP A 1 126 ? -7.702 24.222 21.002 1.00 83.94 126 ASP A O 1
ATOM 995 N N . ALA A 1 127 ? -7.545 22.807 19.266 1.00 84.56 127 ALA A N 1
ATOM 996 C CA . ALA A 1 127 ? -8.666 21.982 19.686 1.00 84.56 127 ALA A CA 1
ATOM 997 C C . ALA A 1 127 ? -8.358 21.223 20.993 1.00 84.56 127 ALA A C 1
ATOM 999 O O . ALA A 1 127 ? -7.237 20.749 21.206 1.00 84.56 127 ALA A O 1
ATOM 1000 N N . PRO A 1 128 ? -9.359 21.030 21.874 1.00 86.38 128 PRO A N 1
ATOM 1001 C CA . PRO A 1 128 ? -9.177 20.265 23.100 1.00 86.38 128 PRO A CA 1
ATOM 1002 C C . PRO A 1 128 ? -8.704 18.836 22.825 1.00 86.38 128 PRO A C 1
ATOM 1004 O O . PRO A 1 128 ? -9.285 18.116 22.010 1.00 86.38 128 PRO A O 1
ATOM 1007 N N . THR A 1 129 ? -7.686 18.409 23.567 1.00 91.19 129 THR A N 1
ATOM 1008 C CA . THR A 1 129 ? -7.161 17.046 23.503 1.00 91.19 129 THR A CA 1
ATOM 1009 C C . THR A 1 129 ? -7.849 16.147 24.527 1.00 91.19 129 THR A C 1
ATOM 1011 O O . THR A 1 129 ? -8.190 16.564 25.638 1.00 91.19 129 THR A O 1
ATOM 1014 N N . ALA A 1 130 ? -8.058 14.886 24.160 1.00 90.56 130 ALA A N 1
ATOM 1015 C CA . ALA A 1 130 ? -8.580 13.852 25.042 1.00 90.56 130 ALA A CA 1
ATOM 1016 C C . ALA A 1 130 ? -7.823 12.539 24.822 1.00 90.56 130 ALA A C 1
ATOM 1018 O O . ALA A 1 130 ? -7.230 12.316 23.770 1.00 90.56 130 ALA A O 1
ATOM 1019 N N . MET A 1 131 ? -7.841 11.660 25.824 1.00 95.69 131 MET A N 1
ATOM 1020 C CA . MET A 1 131 ? -7.325 10.303 25.657 1.00 95.69 131 MET A CA 1
ATOM 1021 C C . MET A 1 131 ? -8.317 9.485 24.825 1.00 95.69 131 MET A C 1
ATOM 1023 O O . MET A 1 131 ? -9.494 9.406 25.180 1.00 95.69 131 MET A O 1
ATOM 1027 N N . GLY A 1 132 ? -7.847 8.846 23.758 1.00 94.12 132 GLY A N 1
ATOM 1028 C CA . GLY A 1 132 ? -8.678 8.018 22.890 1.00 94.12 132 GLY A CA 1
ATOM 1029 C C . GLY A 1 132 ? -7.864 7.048 22.044 1.00 94.12 132 GLY A C 1
ATOM 1030 O O . GLY A 1 132 ? -6.637 7.010 22.119 1.00 94.12 132 GLY A O 1
ATOM 1031 N N . GLU A 1 133 ? -8.562 6.224 21.269 1.00 95.06 133 GLU A N 1
ATOM 1032 C CA . GLU A 1 133 ? -7.936 5.280 20.341 1.00 95.06 133 GLU A CA 1
ATOM 1033 C C . GLU A 1 133 ? -7.183 6.042 19.247 1.00 95.06 133 GLU A C 1
ATOM 1035 O O . GLU A 1 133 ? -7.749 6.926 18.612 1.00 95.06 133 GLU A O 1
ATOM 1040 N N . CYS A 1 134 ? -5.929 5.680 18.997 1.00 94.31 134 CYS A N 1
ATOM 1041 C CA . CYS A 1 134 ? -5.112 6.301 17.961 1.00 94.31 134 CYS A CA 1
ATOM 1042 C C . CYS A 1 134 ? -4.945 5.341 16.780 1.00 94.31 134 CYS A C 1
ATOM 1044 O O . CYS A 1 134 ? -4.253 4.320 16.889 1.00 94.31 134 CYS A O 1
ATOM 1046 N N . ALA A 1 135 ? -5.557 5.671 15.642 1.00 93.88 135 ALA A N 1
ATOM 1047 C CA . ALA A 1 135 ? -5.513 4.859 14.429 1.00 93.88 135 ALA A CA 1
ATOM 1048 C C . ALA A 1 135 ? -4.077 4.686 13.919 1.00 93.88 135 ALA A C 1
ATOM 1050 O O . ALA A 1 135 ? -3.643 3.564 13.671 1.00 93.88 135 ALA A O 1
ATOM 1051 N N . MET A 1 136 ? -3.306 5.775 13.853 1.00 92.19 136 MET A N 1
ATOM 1052 C CA . MET A 1 136 ? -1.917 5.756 13.388 1.00 92.19 136 MET A CA 1
ATOM 1053 C C . MET A 1 136 ? -1.045 4.819 14.236 1.00 92.19 136 MET A C 1
ATOM 1055 O O . MET A 1 136 ? -0.440 3.886 13.703 1.00 92.19 136 MET A O 1
ATOM 1059 N N . MET A 1 137 ? -1.045 4.992 15.562 1.00 93.75 137 MET A N 1
ATOM 1060 C CA . MET A 1 137 ? -0.259 4.141 16.464 1.00 93.75 137 MET A CA 1
ATOM 1061 C C . MET A 1 137 ? -0.707 2.677 16.433 1.00 93.75 137 MET A C 1
ATOM 1063 O O . MET A 1 137 ? 0.123 1.776 16.550 1.00 93.75 137 MET A O 1
ATOM 1067 N N . THR A 1 138 ? -2.007 2.435 16.266 1.00 95.62 138 THR A N 1
ATOM 1068 C CA . THR A 1 138 ? -2.566 1.083 16.173 1.00 95.62 138 THR A CA 1
ATOM 1069 C 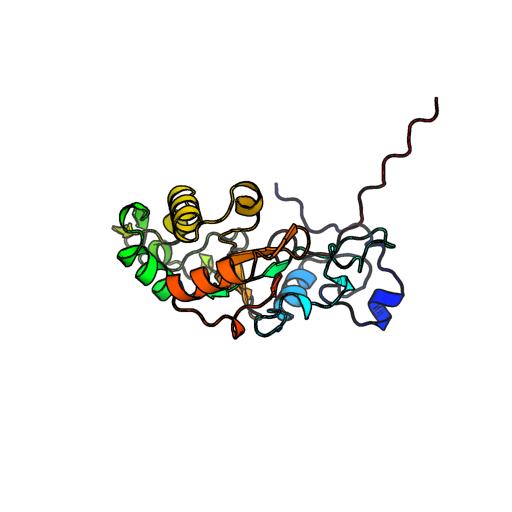C . THR A 1 138 ? -2.120 0.394 14.884 1.00 95.62 138 THR A C 1
ATOM 1071 O O . THR A 1 138 ? -1.571 -0.707 14.928 1.00 95.62 138 THR A O 1
ATOM 1074 N N . VAL A 1 139 ? -2.313 1.046 13.733 1.00 94.69 139 VAL A N 1
ATOM 1075 C CA . VAL A 1 139 ? -2.075 0.464 12.404 1.00 94.69 139 VAL A CA 1
ATOM 1076 C C . VAL A 1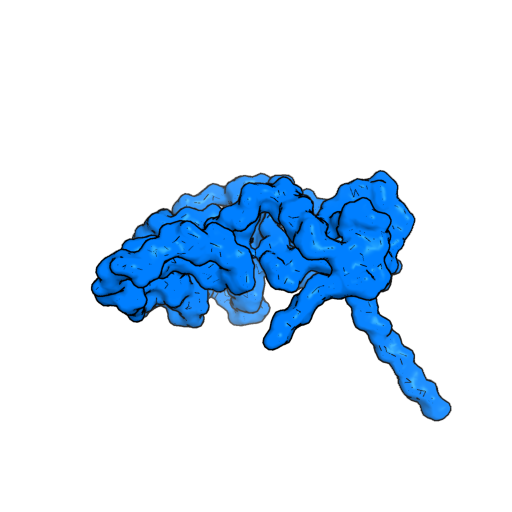 139 ? -0.587 0.253 12.132 1.00 94.69 139 VAL A C 1
ATOM 1078 O O . VAL A 1 139 ? -0.191 -0.807 11.644 1.00 94.69 139 VAL A O 1
ATOM 1081 N N . TYR A 1 140 ? 0.260 1.220 12.490 1.00 92.12 140 TYR A N 1
ATOM 1082 C CA . TYR A 1 140 ? 1.712 1.105 12.318 1.00 92.12 140 TYR A CA 1
ATOM 1083 C C . TYR A 1 140 ? 2.405 0.389 13.489 1.00 92.12 140 TYR A C 1
ATOM 1085 O O . TYR A 1 140 ? 3.621 0.183 13.468 1.00 92.12 140 TYR A O 1
ATOM 1093 N N . GLY A 1 141 ? 1.639 -0.046 14.492 1.00 93.25 141 GLY A N 1
ATOM 1094 C CA . GLY A 1 141 ? 2.125 -0.831 15.615 1.00 93.25 141 GLY A CA 1
ATOM 1095 C C . GLY A 1 141 ? 2.514 -2.259 15.216 1.00 93.25 141 GLY A C 1
ATOM 1096 O O . GLY A 1 141 ? 1.782 -2.979 14.532 1.00 93.25 141 GLY A O 1
ATOM 1097 N N . GLN A 1 142 ? 3.657 -2.730 15.723 1.00 95.38 142 GLN A N 1
ATOM 1098 C CA . GLN A 1 142 ? 4.130 -4.096 15.466 1.00 95.38 142 GLN A CA 1
ATOM 1099 C C . GLN A 1 142 ? 3.176 -5.170 16.022 1.00 95.38 142 GLN A C 1
ATOM 1101 O O . GLN A 1 142 ? 3.112 -6.275 15.482 1.00 95.38 142 GLN A O 1
ATOM 1106 N N . ILE A 1 143 ? 2.426 -4.847 17.083 1.00 97.06 143 ILE A N 1
ATOM 1107 C CA . ILE A 1 143 ? 1.464 -5.753 17.726 1.00 97.06 143 ILE A CA 1
ATOM 1108 C C . ILE A 1 143 ? 0.355 -6.133 16.738 1.00 97.06 143 ILE 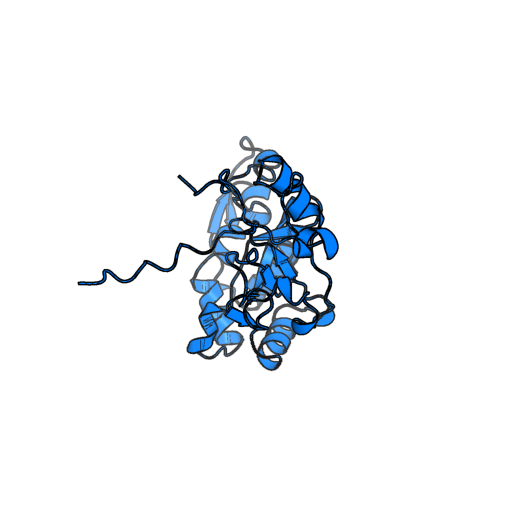A C 1
ATOM 1110 O O . ILE A 1 143 ? 0.154 -7.324 16.493 1.00 97.06 143 ILE A O 1
ATOM 1114 N N . LEU A 1 144 ? -0.291 -5.143 16.108 1.00 97.56 144 LEU A N 1
ATOM 1115 C CA . LEU A 1 144 ? -1.325 -5.396 15.105 1.00 97.56 144 LEU A CA 1
ATOM 1116 C C . LEU A 1 144 ? -0.755 -6.160 13.910 1.00 97.56 144 LEU A C 1
ATOM 1118 O O . LEU A 1 144 ? -1.325 -7.167 13.495 1.00 97.56 144 LEU A O 1
ATOM 1122 N N . LYS A 1 145 ? 0.396 -5.720 13.381 1.00 97.62 145 LYS A N 1
ATOM 1123 C CA . LYS A 1 145 ? 1.058 -6.395 12.255 1.00 97.62 145 LYS A CA 1
ATOM 1124 C C . LYS A 1 145 ? 1.263 -7.885 12.528 1.00 97.62 145 LYS A C 1
ATOM 1126 O O . LYS A 1 145 ? 0.951 -8.711 11.674 1.00 97.62 145 LYS A O 1
ATOM 1131 N N . ASN A 1 146 ? 1.765 -8.235 13.709 1.00 97.50 146 ASN A N 1
ATOM 1132 C CA . ASN A 1 146 ? 1.974 -9.628 14.089 1.00 97.50 146 ASN A CA 1
ATOM 1133 C C . ASN A 1 146 ? 0.648 -10.386 14.212 1.00 97.50 146 ASN A C 1
ATOM 1135 O O . ASN A 1 146 ? 0.532 -11.478 13.664 1.00 97.50 146 ASN A O 1
ATOM 1139 N N . ALA A 1 147 ? -0.357 -9.804 14.870 1.00 98.19 147 ALA A N 1
ATOM 1140 C CA . ALA A 1 147 ? -1.665 -10.435 15.029 1.00 98.19 147 ALA A CA 1
ATOM 1141 C C . ALA A 1 147 ? -2.333 -10.737 13.677 1.00 98.19 147 ALA A C 1
ATOM 1143 O O . ALA A 1 147 ? -2.850 -11.836 13.475 1.00 98.19 147 ALA A O 1
ATOM 1144 N N . VAL A 1 148 ? -2.255 -9.806 12.722 1.00 98.12 148 VAL A N 1
ATOM 1145 C CA . VAL A 1 148 ? -2.782 -9.996 11.364 1.00 98.12 148 VAL A CA 1
ATOM 1146 C C . VAL A 1 148 ? -2.004 -11.076 10.614 1.00 98.12 148 VAL A C 1
ATOM 1148 O O . VAL A 1 148 ? -2.615 -11.962 10.025 1.00 98.12 148 VAL A O 1
ATOM 1151 N N . LEU A 1 149 ? -0.670 -11.069 10.675 1.00 98.19 149 LEU A N 1
ATOM 1152 C CA . LEU A 1 149 ? 0.163 -12.107 10.055 1.00 98.19 149 LEU A CA 1
ATOM 1153 C C . LEU A 1 149 ? -0.172 -13.517 10.566 1.00 98.19 149 LEU A C 1
ATOM 1155 O O . LEU A 1 149 ? -0.243 -14.454 9.767 1.00 98.19 149 LEU A O 1
ATOM 1159 N N . GLU A 1 150 ? -0.406 -13.665 11.874 1.00 97.94 150 GLU A N 1
ATOM 1160 C CA . GLU A 1 150 ? -0.849 -14.932 12.468 1.00 97.94 150 GLU A CA 1
ATOM 1161 C C . GLU A 1 150 ? -2.267 -15.303 12.015 1.00 97.94 150 GLU A C 1
ATOM 1163 O O . GLU A 1 150 ? -2.509 -16.435 11.590 1.00 97.94 150 GLU A O 1
ATOM 1168 N N . ARG A 1 151 ? -3.204 -14.344 12.029 1.00 97.75 151 ARG A N 1
ATOM 1169 C CA . 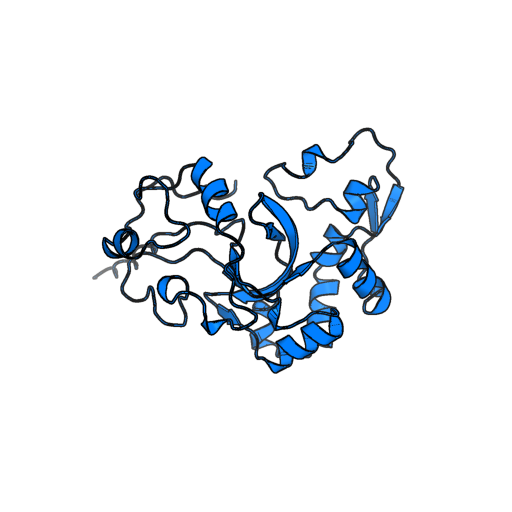ARG A 1 151 ? -4.594 -14.550 11.589 1.00 97.75 151 ARG A CA 1
ATOM 1170 C C . ARG A 1 151 ? -4.674 -15.000 10.130 1.00 97.75 151 ARG A C 1
ATOM 1172 O O . ARG A 1 151 ? -5.462 -15.889 9.808 1.00 97.75 151 ARG A O 1
ATOM 1179 N N . LEU A 1 152 ? -3.833 -14.426 9.272 1.00 97.88 152 LEU A N 1
ATOM 1180 C CA . LEU A 1 152 ? -3.705 -14.760 7.852 1.00 97.88 152 LEU A CA 1
ATOM 1181 C C . LEU A 1 152 ? -2.855 -16.012 7.594 1.00 97.88 152 LEU A C 1
ATOM 1183 O O . LEU A 1 152 ? -2.801 -16.482 6.454 1.00 97.88 152 LEU A O 1
ATOM 1187 N N . ARG A 1 153 ? -2.215 -16.568 8.632 1.00 97.81 153 ARG A N 1
ATOM 1188 C CA . ARG A 1 153 ? -1.331 -17.741 8.560 1.00 97.81 153 ARG A CA 1
ATOM 1189 C C . ARG A 1 153 ? -0.227 -17.573 7.515 1.00 97.81 153 ARG A C 1
ATOM 1191 O O . ARG A 1 153 ? 0.024 -18.472 6.716 1.00 97.81 153 ARG A O 1
ATOM 1198 N N . VAL A 1 154 ? 0.410 -16.404 7.491 1.00 97.50 154 VAL A N 1
ATOM 1199 C CA . VAL A 1 154 ? 1.502 -16.125 6.548 1.00 97.50 154 VAL A CA 1
ATOM 1200 C C . VAL A 1 154 ? 2.762 -16.885 6.988 1.00 97.50 154 VAL A C 1
ATOM 1202 O O . VAL A 1 154 ? 3.214 -16.683 8.127 1.00 97.50 154 VAL A O 1
ATOM 1205 N N . PRO A 1 155 ? 3.360 -17.727 6.118 1.00 95.81 155 PRO A N 1
ATOM 1206 C CA . PRO A 1 155 ? 4.610 -18.414 6.433 1.00 95.81 155 PRO A CA 1
ATOM 1207 C C . PRO A 1 155 ? 5.720 -17.419 6.769 1.00 95.81 155 PRO A C 1
ATOM 1209 O O . PRO A 1 155 ? 5.768 -16.317 6.218 1.00 95.81 155 PRO A O 1
ATOM 1212 N N . HIS A 1 156 ? 6.595 -17.793 7.703 1.00 95.00 156 HIS A N 1
ATOM 1213 C CA . HIS A 1 156 ? 7.568 -16.883 8.309 1.00 95.00 156 HIS A CA 1
ATOM 1214 C C . HIS A 1 156 ? 8.453 -16.180 7.266 1.00 95.00 156 HIS A C 1
ATOM 1216 O O . HIS A 1 156 ? 8.668 -14.971 7.343 1.00 95.00 156 HIS A O 1
ATOM 1222 N N . GLU A 1 157 ? 8.907 -16.921 6.260 1.00 95.44 157 GLU A N 1
ATOM 1223 C CA . GLU A 1 157 ? 9.726 -16.461 5.140 1.00 95.44 157 GLU A CA 1
ATOM 1224 C C . GLU A 1 157 ? 9.048 -15.386 4.274 1.00 95.44 157 GLU A C 1
ATOM 1226 O O . GLU A 1 157 ? 9.738 -14.553 3.691 1.00 95.44 157 GLU A O 1
ATOM 1231 N N . TYR A 1 158 ? 7.712 -15.345 4.243 1.00 96.25 158 TYR A N 1
ATOM 1232 C CA . TYR A 1 158 ? 6.938 -14.391 3.444 1.00 96.25 158 TYR A CA 1
ATOM 1233 C C . TYR A 1 158 ? 6.360 -13.231 4.264 1.00 96.25 158 TYR A C 1
ATOM 1235 O O . TYR A 1 158 ? 5.862 -12.260 3.693 1.00 96.25 158 TYR A O 1
ATOM 1243 N N . ARG A 1 159 ? 6.465 -13.261 5.600 1.00 96.25 159 ARG A N 1
ATOM 1244 C CA . ARG A 1 159 ? 6.010 -12.165 6.481 1.00 96.25 159 ARG A CA 1
ATOM 1245 C C . ARG A 1 159 ? 6.573 -10.780 6.120 1.00 96.25 159 ARG A C 1
ATOM 1247 O O . ARG A 1 159 ? 5.841 -9.808 6.312 1.00 96.25 159 ARG A O 1
ATOM 1254 N N . PRO A 1 160 ? 7.809 -10.629 5.593 1.00 95.88 160 PRO A N 1
ATOM 1255 C CA . PRO A 1 160 ? 8.320 -9.322 5.167 1.00 95.88 160 PRO A CA 1
ATOM 1256 C C . PRO A 1 160 ? 7.544 -8.652 4.018 1.00 95.88 160 PRO A C 1
ATOM 1258 O O . PRO A 1 160 ? 7.642 -7.425 3.875 1.00 95.88 160 PRO A O 1
ATOM 1261 N N . LEU A 1 161 ? 6.790 -9.430 3.225 1.00 96.44 161 LEU A N 1
ATOM 1262 C CA . LEU A 1 161 ? 5.961 -8.936 2.116 1.00 96.44 161 LEU A CA 1
ATOM 1263 C C . LEU A 1 161 ? 4.709 -8.203 2.612 1.00 96.44 161 LEU A C 1
ATOM 1265 O O . LEU A 1 161 ? 4.255 -7.260 1.972 1.00 96.44 161 LEU A O 1
ATOM 1269 N N . PHE A 1 162 ? 4.177 -8.601 3.770 1.00 97.69 162 PHE A N 1
ATOM 1270 C CA . PHE A 1 162 ? 3.032 -7.941 4.387 1.00 97.69 162 PHE A CA 1
ATOM 1271 C C . PHE A 1 162 ? 3.451 -6.653 5.101 1.00 97.69 162 PHE A C 1
ATOM 1273 O O . PHE A 1 162 ? 4.345 -6.649 5.966 1.00 97.69 162 PHE A O 1
ATOM 1280 N N . ARG A 1 163 ? 2.775 -5.547 4.788 1.00 95.44 163 ARG A N 1
ATOM 1281 C CA . ARG A 1 163 ? 3.021 -4.235 5.397 1.00 95.44 163 ARG A CA 1
ATOM 1282 C C . ARG A 1 163 ? 1.718 -3.459 5.534 1.00 95.44 163 ARG A C 1
ATOM 1284 O O . ARG A 1 163 ? 0.812 -3.621 4.728 1.00 95.44 163 ARG A O 1
ATOM 1291 N N . PHE A 1 164 ? 1.685 -2.544 6.494 1.00 95.06 164 PHE A N 1
ATOM 1292 C CA . PHE A 1 164 ? 0.758 -1.420 6.463 1.00 95.06 164 PHE A CA 1
ATOM 1293 C C . PHE A 1 164 ? 1.515 -0.211 5.899 1.00 95.06 164 PHE A C 1
ATOM 1295 O O . PHE A 1 164 ? 2.224 0.439 6.662 1.00 95.06 164 PHE A O 1
ATOM 1302 N N . PRO A 1 165 ? 1.534 0.039 4.575 1.00 93.06 165 PRO A N 1
ATOM 1303 C CA . PRO A 1 165 ? 2.139 1.251 4.028 1.00 93.06 165 PRO A CA 1
ATOM 1304 C C . PRO A 1 165 ? 1.212 2.465 4.201 1.00 93.06 165 PRO A C 1
ATOM 1306 O O . PRO A 1 165 ? 0.011 2.328 4.411 1.00 93.06 165 PRO A O 1
ATOM 1309 N N . VAL A 1 166 ? 1.762 3.673 4.085 1.00 90.31 166 VAL A N 1
ATOM 1310 C CA . VAL A 1 166 ? 0.963 4.872 3.792 1.00 90.31 166 VAL A CA 1
ATOM 1311 C C . VAL A 1 166 ? 0.743 4.891 2.282 1.00 90.31 166 VAL A C 1
ATOM 1313 O O . VAL A 1 166 ? 1.720 4.961 1.534 1.00 90.31 166 VAL A O 1
ATOM 1316 N N . LEU A 1 167 ? -0.507 4.803 1.831 1.00 91.00 167 LEU A N 1
ATOM 1317 C CA . LEU A 1 167 ? -0.843 4.847 0.406 1.00 91.00 167 LEU A CA 1
ATOM 1318 C C . LEU A 1 167 ? -1.476 6.180 0.049 1.00 91.00 167 LEU A C 1
ATOM 1320 O O . LEU A 1 167 ? -2.174 6.788 0.857 1.00 91.00 167 LEU A O 1
ATOM 1324 N N . THR A 1 168 ? -1.250 6.621 -1.179 1.00 87.38 168 THR A N 1
ATOM 1325 C CA . THR A 1 168 ? -1.677 7.936 -1.650 1.00 87.38 168 THR A CA 1
ATOM 1326 C C . THR A 1 168 ? -2.529 7.780 -2.902 1.00 87.38 168 THR A C 1
ATOM 1328 O O . THR A 1 168 ? -2.250 6.926 -3.742 1.00 87.38 168 THR A O 1
ATOM 1331 N N . ASP A 1 169 ? -3.602 8.561 -3.001 1.00 87.44 169 ASP A N 1
ATOM 1332 C CA . ASP A 1 169 ? -4.429 8.622 -4.208 1.00 87.44 169 ASP A CA 1
ATOM 1333 C C . ASP A 1 169 ? -3.861 9.602 -5.256 1.00 87.44 169 ASP A C 1
ATOM 1335 O O . ASP A 1 169 ? -2.886 10.314 -5.003 1.00 87.44 169 ASP A O 1
ATOM 1339 N N . ALA A 1 170 ? -4.502 9.681 -6.428 1.00 87.88 170 ALA A N 1
ATOM 1340 C CA . ALA A 1 170 ? -4.123 10.608 -7.502 1.00 87.88 170 ALA A CA 1
ATOM 1341 C C . ALA A 1 170 ? -4.089 12.087 -7.074 1.00 87.88 170 ALA A C 1
ATOM 1343 O O . ALA A 1 170 ? -3.420 12.908 -7.694 1.00 87.88 170 ALA A O 1
ATOM 1344 N N . ARG A 1 171 ? -4.840 12.457 -6.030 1.00 84.94 171 ARG A N 1
ATOM 1345 C CA . ARG A 1 171 ? -4.953 13.834 -5.532 1.00 84.94 171 ARG A CA 1
ATOM 1346 C C . ARG A 1 171 ? -3.898 14.145 -4.467 1.00 84.94 171 ARG A C 1
ATOM 1348 O O . ARG A 1 171 ? -3.774 15.294 -4.037 1.00 84.94 171 ARG A O 1
ATOM 1355 N N . GLY A 1 172 ? -3.123 13.150 -4.042 1.00 80.06 172 GLY A N 1
ATOM 1356 C CA . GLY A 1 172 ? -2.125 13.299 -2.995 1.00 80.06 172 GLY A CA 1
ATOM 1357 C C . GLY A 1 172 ? -2.669 13.112 -1.577 1.00 80.06 172 GLY A C 1
ATOM 1358 O O . GLY A 1 172 ? -1.946 13.444 -0.640 1.00 80.06 172 GLY A O 1
ATOM 1359 N N . TYR A 1 173 ? -3.898 12.613 -1.394 1.00 83.31 173 TYR A N 1
ATOM 1360 C CA . TYR A 1 173 ? -4.427 12.297 -0.064 1.00 83.31 173 TYR A CA 1
ATOM 1361 C C . TYR A 1 173 ? -3.939 10.933 0.399 1.00 83.31 173 TYR A C 1
ATOM 1363 O O . TYR A 1 173 ? -4.061 9.921 -0.301 1.00 83.31 173 TYR A O 1
ATOM 1371 N N . THR A 1 174 ? -3.414 10.893 1.616 1.00 85.38 174 THR A N 1
ATOM 1372 C CA . THR A 1 174 ? -2.970 9.662 2.257 1.00 85.38 174 THR A CA 1
ATOM 1373 C C . THR A 1 174 ? -4.125 8.846 2.803 1.00 85.38 174 THR A C 1
ATOM 1375 O O . THR A 1 174 ? -5.247 9.317 2.976 1.00 85.38 174 THR A O 1
ATOM 1378 N N . GLY A 1 175 ? -3.869 7.560 2.975 1.00 88.12 175 GLY A N 1
ATOM 1379 C CA . GLY A 1 175 ? -4.751 6.609 3.623 1.00 88.12 175 GLY A CA 1
ATOM 1380 C C . GLY A 1 175 ? -3.943 5.419 4.120 1.00 88.12 175 GLY A C 1
ATOM 1381 O O . GLY A 1 175 ? -2.793 5.206 3.713 1.00 88.12 175 GLY A O 1
ATOM 1382 N N . PHE A 1 176 ? -4.559 4.635 4.996 1.00 91.94 176 PHE A N 1
ATOM 1383 C CA . PHE A 1 176 ? -3.943 3.425 5.514 1.00 91.94 176 PHE A CA 1
ATOM 1384 C C . PHE A 1 176 ? -3.914 2.362 4.421 1.00 91.94 176 PHE A C 1
ATOM 1386 O O . PHE A 1 176 ? -4.934 2.041 3.814 1.00 91.94 176 PHE A O 1
ATOM 1393 N N . GLY A 1 177 ? -2.736 1.827 4.138 1.00 94.44 177 GLY A N 1
ATOM 1394 C CA . GLY A 1 177 ? -2.565 0.749 3.183 1.00 94.44 177 GLY A CA 1
ATOM 1395 C C . GLY A 1 177 ? -2.596 -0.613 3.843 1.00 94.44 177 GLY A C 1
ATOM 1396 O O . GLY A 1 177 ? -2.015 -0.790 4.907 1.00 94.44 177 GLY A O 1
ATOM 1397 N N . LEU A 1 178 ? -3.170 -1.592 3.157 1.00 97.12 178 LEU A N 1
ATOM 1398 C CA . LEU A 1 178 ? -2.959 -3.014 3.398 1.00 97.12 178 LEU A CA 1
ATOM 1399 C C . LEU A 1 178 ? -2.113 -3.560 2.245 1.00 97.12 178 LEU A C 1
ATOM 1401 O O . LEU A 1 178 ? -2.639 -3.834 1.170 1.00 97.12 178 LEU A O 1
ATOM 1405 N N . GLY A 1 179 ? -0.798 -3.647 2.444 1.00 97.50 179 GLY A N 1
ATOM 1406 C CA . GLY A 1 179 ? 0.169 -4.077 1.437 1.00 97.50 179 GLY A CA 1
ATOM 1407 C C . GLY A 1 179 ? 0.484 -5.566 1.547 1.00 97.50 179 GLY A C 1
ATOM 1408 O O . GLY A 1 179 ? 0.878 -6.048 2.608 1.00 97.50 179 GLY A O 1
ATOM 1409 N N . MET A 1 180 ? 0.359 -6.279 0.431 1.00 98.12 180 MET A N 1
ATOM 1410 C CA . MET A 1 180 ? 0.552 -7.729 0.328 1.00 98.12 180 MET A CA 1
ATOM 1411 C C . MET A 1 180 ? 1.816 -8.116 -0.446 1.00 98.12 180 MET A C 1
ATOM 1413 O O . MET A 1 180 ? 2.027 -9.289 -0.750 1.00 98.12 180 MET A O 1
ATOM 1417 N N . GLY A 1 181 ? 2.648 -7.138 -0.795 1.00 97.44 181 GLY A N 1
ATOM 1418 C CA . GLY A 1 181 ? 3.874 -7.356 -1.541 1.00 97.44 181 GLY A CA 1
ATOM 1419 C C . GLY A 1 181 ? 4.371 -6.113 -2.255 1.00 97.44 181 GLY A C 1
ATOM 1420 O O . GLY A 1 181 ? 3.755 -5.047 -2.186 1.00 97.44 181 GLY A O 1
ATOM 1421 N N . THR A 1 182 ? 5.489 -6.266 -2.962 1.00 97.12 182 THR A N 1
ATOM 1422 C CA . THR A 1 182 ? 6.081 -5.204 -3.777 1.00 97.12 182 THR A CA 1
ATOM 1423 C C . THR A 1 182 ? 6.472 -5.701 -5.165 1.00 97.12 182 THR A C 1
ATOM 1425 O O . THR A 1 182 ? 6.716 -6.888 -5.373 1.00 97.12 182 THR A O 1
ATOM 1428 N N . ASN A 1 183 ? 6.620 -4.777 -6.111 1.00 95.38 183 ASN A N 1
ATOM 1429 C CA . ASN A 1 183 ? 7.131 -5.036 -7.464 1.00 95.38 183 ASN A CA 1
ATOM 1430 C C . ASN A 1 183 ? 8.602 -5.510 -7.499 1.00 95.38 183 ASN A C 1
ATOM 1432 O O . ASN A 1 183 ? 9.143 -5.815 -8.566 1.00 95.38 183 ASN A O 1
ATOM 1436 N N . VAL A 1 184 ? 9.268 -5.531 -6.340 1.00 92.62 184 VAL A N 1
ATOM 1437 C CA . VAL A 1 184 ? 10.663 -5.954 -6.175 1.00 92.62 184 VAL A CA 1
ATOM 1438 C C . VAL A 1 184 ? 10.769 -7.297 -5.455 1.00 92.62 184 VAL A C 1
ATOM 1440 O O . VAL A 1 184 ? 11.590 -8.121 -5.840 1.00 92.62 184 VAL A O 1
ATOM 1443 N N . GLU A 1 185 ? 9.967 -7.513 -4.412 1.00 93.50 185 GLU A N 1
ATOM 1444 C CA . GLU A 1 185 ? 10.071 -8.683 -3.522 1.00 93.50 185 GLU A CA 1
ATOM 1445 C C . GLU A 1 185 ? 9.015 -9.759 -3.814 1.00 93.50 185 GLU A C 1
ATOM 1447 O O . GLU A 1 185 ? 9.164 -10.900 -3.386 1.00 93.50 185 GLU A O 1
ATOM 1452 N N . GLY A 1 186 ? 7.968 -9.409 -4.558 1.00 95.00 186 GLY A N 1
ATOM 1453 C CA . GLY A 1 186 ? 6.887 -10.299 -4.960 1.00 95.00 186 GLY A CA 1
ATOM 1454 C C . GLY A 1 186 ? 5.616 -10.005 -4.194 1.00 95.00 186 GLY A C 1
ATOM 1455 O O . GLY A 1 186 ? 5.583 -9.146 -3.312 1.00 95.00 186 GLY A O 1
ATOM 1456 N N . VAL A 1 187 ? 4.560 -10.722 -4.558 1.00 97.25 187 VAL A N 1
ATOM 1457 C CA . VAL A 1 187 ? 3.245 -10.634 -3.926 1.00 97.25 187 VAL A CA 1
ATOM 1458 C C . VAL A 1 187 ? 2.955 -11.944 -3.209 1.00 97.25 187 VAL A C 1
ATOM 1460 O O . VAL A 1 187 ? 3.338 -13.018 -3.674 1.00 97.25 187 VAL A O 1
ATOM 1463 N N . LEU A 1 188 ? 2.312 -11.847 -2.046 1.00 97.75 188 LEU A N 1
ATOM 1464 C CA . LEU A 1 188 ? 1.824 -13.004 -1.307 1.00 97.75 188 LEU A CA 1
ATOM 1465 C C . LEU A 1 188 ? 0.888 -13.853 -2.176 1.00 97.75 188 LEU A C 1
ATOM 1467 O O . LEU A 1 188 ? 0.162 -13.342 -3.027 1.00 97.75 188 LEU A O 1
ATOM 1471 N N . ALA A 1 189 ? 0.904 -15.163 -1.936 1.00 96.75 189 ALA A N 1
ATOM 1472 C CA . ALA A 1 189 ? 0.101 -16.115 -2.692 1.00 96.75 189 ALA A CA 1
ATOM 1473 C C . ALA A 1 189 ? -1.408 -15.808 -2.613 1.00 96.75 189 ALA A C 1
ATOM 1475 O O . ALA A 1 189 ? -1.900 -15.242 -1.633 1.00 96.75 189 ALA A O 1
ATOM 1476 N N . LEU A 1 190 ? -2.148 -16.211 -3.654 1.00 96.38 190 LEU A N 1
ATOM 1477 C CA . LEU A 1 190 ? -3.573 -15.903 -3.818 1.00 96.38 190 LEU A CA 1
ATOM 1478 C C . LEU A 1 190 ? -4.431 -16.339 -2.622 1.00 96.38 190 LEU A C 1
ATOM 1480 O O . LEU A 1 190 ? -5.363 -15.634 -2.248 1.00 96.38 190 LEU A O 1
ATOM 1484 N N . ASP A 1 191 ? -4.103 -17.461 -1.987 1.00 97.50 191 ASP A N 1
ATOM 1485 C CA . ASP A 1 191 ? -4.818 -17.954 -0.810 1.00 97.50 191 ASP A CA 1
ATOM 1486 C C . ASP A 1 191 ? -4.667 -17.010 0.399 1.00 97.50 191 ASP A C 1
ATOM 1488 O O . ASP A 1 191 ? -5.608 -16.825 1.171 1.00 97.50 191 ASP A O 1
ATOM 1492 N N . VAL A 1 192 ? -3.498 -16.378 0.563 1.00 97.94 192 VAL A N 1
ATOM 1493 C CA . VAL A 1 192 ? -3.262 -15.351 1.588 1.00 97.94 192 VAL A CA 1
ATOM 1494 C C . VAL A 1 192 ? -4.047 -14.083 1.251 1.00 97.94 192 VAL A C 1
ATOM 1496 O O . VAL A 1 192 ? -4.648 -13.487 2.146 1.00 97.94 192 VAL A O 1
ATOM 1499 N N . LEU A 1 193 ? -4.077 -13.685 -0.027 1.00 97.88 193 LEU A N 1
ATOM 1500 C CA . LEU A 1 193 ? -4.857 -12.532 -0.490 1.00 97.88 193 LEU A CA 1
ATOM 1501 C C . LEU A 1 193 ? -6.356 -12.727 -0.229 1.00 97.88 193 LEU A C 1
ATOM 1503 O O . LEU A 1 193 ? -7.008 -11.811 0.261 1.00 97.88 193 LEU A O 1
ATOM 1507 N N . GLN A 1 194 ? -6.889 -13.922 -0.489 1.00 98.06 194 GLN A N 1
ATOM 1508 C CA . GLN A 1 194 ? -8.290 -14.262 -0.222 1.00 98.06 194 GLN A CA 1
ATOM 1509 C C . GLN A 1 194 ? -8.622 -14.195 1.272 1.00 98.06 194 GLN A C 1
ATOM 1511 O O . GLN A 1 194 ? -9.612 -13.576 1.646 1.00 98.06 194 GLN A O 1
ATOM 1516 N N . ARG A 1 195 ? -7.755 -14.725 2.146 1.00 98.31 195 ARG A N 1
ATOM 1517 C CA . ARG A 1 195 ? -7.936 -14.587 3.603 1.00 98.31 195 ARG A CA 1
ATOM 1518 C C . ARG A 1 195 ? -7.896 -13.132 4.065 1.00 98.31 195 ARG A C 1
ATOM 1520 O O . ARG A 1 195 ? -8.610 -12.769 4.994 1.00 98.31 195 ARG A O 1
ATOM 1527 N N . ALA A 1 196 ? -7.067 -12.298 3.437 1.00 97.94 196 ALA A N 1
ATOM 1528 C CA . ALA A 1 196 ? -7.052 -10.865 3.712 1.00 97.94 196 ALA A CA 1
ATOM 1529 C C . ALA A 1 196 ? -8.352 -10.191 3.250 1.00 97.94 196 ALA A C 1
ATOM 1531 O O . ALA A 1 196 ? -8.895 -9.378 3.989 1.00 97.94 196 ALA A O 1
ATOM 1532 N N . CYS A 1 197 ? -8.884 -10.573 2.086 1.00 98.25 197 CYS A N 1
ATOM 1533 C CA . CYS A 1 197 ? -10.183 -10.101 1.604 1.00 98.25 197 CYS A CA 1
ATOM 1534 C C . CYS A 1 197 ? -11.312 -10.447 2.580 1.00 98.25 197 CYS A C 1
ATOM 1536 O O . CYS A 1 197 ? -12.099 -9.577 2.933 1.00 98.25 197 CYS A O 1
ATOM 1538 N N . GLU A 1 198 ? -11.349 -11.686 3.074 1.00 98.12 198 GLU A N 1
ATOM 1539 C CA . GLU A 1 198 ? -12.330 -12.124 4.072 1.00 98.12 198 GLU A CA 1
ATOM 1540 C C . GLU A 1 198 ? -12.193 -11.356 5.392 1.00 98.12 198 GLU A C 1
ATOM 1542 O O . GLU A 1 198 ? -13.183 -10.870 5.928 1.00 98.12 198 GLU A O 1
ATOM 1547 N N . LEU A 1 199 ? -10.967 -11.219 5.909 1.00 97.94 199 LEU A N 1
ATOM 1548 C CA . LEU A 1 199 ? -10.705 -10.552 7.187 1.00 97.94 199 LEU A CA 1
ATOM 1549 C C . LEU A 1 199 ? -11.030 -9.054 7.151 1.00 97.94 199 LEU A C 1
ATOM 1551 O O . LEU A 1 199 ? -11.499 -8.508 8.144 1.00 97.94 199 LEU A O 1
ATOM 1555 N N . PHE A 1 200 ? -10.732 -8.387 6.036 1.00 97.12 200 PHE A N 1
ATOM 1556 C CA . PHE A 1 200 ? -10.870 -6.937 5.903 1.00 97.12 200 PHE A CA 1
ATOM 1557 C C . PHE A 1 200 ? -12.119 -6.501 5.117 1.00 97.12 200 PHE A C 1
ATOM 1559 O O . PHE A 1 200 ? -12.267 -5.313 4.812 1.00 97.12 200 PHE A O 1
ATOM 1566 N N . GLU A 1 201 ? -13.009 -7.443 4.787 1.00 96.81 201 GLU A N 1
ATOM 1567 C CA . GLU A 1 201 ? -14.222 -7.211 3.992 1.00 96.81 201 GLU A CA 1
ATOM 1568 C C . GLU A 1 201 ? -13.909 -6.479 2.670 1.00 96.81 201 GLU A C 1
ATOM 1570 O O . GLU A 1 201 ? -14.427 -5.389 2.392 1.00 96.81 201 GLU A O 1
ATOM 1575 N N . LEU A 1 202 ? -12.980 -7.031 1.884 1.00 97.19 202 LEU A N 1
ATOM 1576 C CA . LEU A 1 202 ? -12.472 -6.449 0.635 1.00 97.19 202 LEU A CA 1
ATOM 1577 C C . LEU A 1 202 ? -12.761 -7.348 -0.563 1.00 97.19 202 LEU A C 1
ATOM 1579 O O . LEU A 1 202 ? -12.837 -8.566 -0.435 1.00 97.19 202 LEU A O 1
ATOM 1583 N N . ASP A 1 203 ? -12.797 -6.736 -1.744 1.00 97.19 203 ASP A N 1
ATOM 1584 C CA . ASP A 1 203 ? -12.816 -7.458 -3.011 1.00 97.19 203 ASP A CA 1
ATOM 1585 C C . ASP A 1 203 ? -11.403 -7.566 -3.579 1.00 97.19 203 ASP A C 1
ATOM 1587 O O . ASP A 1 203 ? -10.676 -6.567 -3.656 1.00 97.19 203 ASP A O 1
ATOM 1591 N N . ILE A 1 204 ? -11.022 -8.757 -4.046 1.00 97.06 204 ILE A N 1
ATOM 1592 C CA . ILE A 1 204 ? -9.702 -8.975 -4.656 1.00 97.06 204 ILE A CA 1
ATOM 1593 C C . ILE A 1 204 ? -9.488 -8.078 -5.878 1.00 97.06 204 ILE A C 1
ATOM 1595 O O . ILE A 1 204 ? -8.408 -7.523 -6.052 1.00 97.06 204 ILE A O 1
ATOM 1599 N N . GLU A 1 205 ? -10.540 -7.855 -6.668 1.00 97.12 205 GLU A N 1
ATOM 1600 C CA . GLU A 1 205 ? -10.513 -7.011 -7.866 1.00 97.12 205 GLU A CA 1
ATOM 1601 C C . GLU A 1 205 ? -10.262 -5.532 -7.543 1.00 97.12 205 GLU A C 1
ATOM 1603 O O . GLU A 1 205 ? -9.836 -4.769 -8.404 1.00 97.12 205 GLU A O 1
ATOM 1608 N N . SER A 1 206 ? -10.474 -5.112 -6.294 1.00 96.50 206 SER A N 1
ATOM 1609 C CA . SER A 1 206 ? -10.171 -3.744 -5.870 1.00 96.50 206 SER A CA 1
ATOM 1610 C C . SER A 1 206 ? -8.696 -3.528 -5.513 1.00 96.50 206 SER A C 1
ATOM 1612 O O . SER A 1 206 ? -8.296 -2.380 -5.325 1.00 96.50 206 SER A O 1
ATOM 1614 N N . ALA A 1 207 ? -7.875 -4.586 -5.454 1.00 97.81 207 ALA A N 1
ATOM 1615 C CA . ALA A 1 207 ? -6.447 -4.454 -5.182 1.00 97.81 207 ALA A CA 1
ATOM 1616 C C . ALA A 1 207 ? -5.705 -3.839 -6.378 1.00 97.81 207 ALA A C 1
ATOM 1618 O O . ALA A 1 207 ? -5.876 -4.267 -7.523 1.00 97.81 207 ALA A O 1
ATOM 1619 N N . GLN A 1 208 ? -4.857 -2.848 -6.097 1.00 97.81 208 GLN A N 1
ATOM 1620 C CA . GLN A 1 208 ? -4.097 -2.095 -7.096 1.00 97.81 208 GLN A CA 1
ATOM 1621 C C . GLN A 1 208 ? -2.623 -1.955 -6.698 1.00 97.81 208 GLN A C 1
ATOM 1623 O O . GLN A 1 208 ? -2.226 -2.287 -5.577 1.00 97.81 208 GLN A O 1
ATOM 1628 N N . TRP A 1 209 ? -1.811 -1.419 -7.610 1.00 97.50 209 TRP A N 1
ATOM 1629 C CA . TRP A 1 209 ? -0.436 -1.018 -7.316 1.00 97.50 209 TRP A CA 1
ATOM 1630 C C . TRP A 1 209 ? -0.357 0.470 -6.961 1.00 97.50 209 TRP A C 1
ATOM 1632 O O . TRP A 1 209 ? -0.820 1.333 -7.711 1.00 97.50 209 TRP A O 1
ATOM 1642 N N . TYR A 1 210 ? 0.290 0.769 -5.838 1.00 96.62 210 TYR A N 1
ATOM 1643 C CA . TYR A 1 210 ? 0.475 2.118 -5.307 1.00 96.62 210 TYR A CA 1
ATOM 1644 C C . TYR A 1 210 ? 1.955 2.409 -5.108 1.00 96.62 210 TYR A C 1
ATOM 1646 O O . TYR A 1 210 ? 2.702 1.567 -4.623 1.00 96.62 210 TYR A O 1
ATOM 1654 N N . LEU A 1 211 ? 2.393 3.608 -5.444 1.00 94.81 211 LEU A N 1
ATOM 1655 C CA . LEU A 1 211 ? 3.778 4.037 -5.318 1.00 94.81 211 LEU A CA 1
ATOM 1656 C C . LEU A 1 211 ? 4.139 4.284 -3.860 1.00 94.81 211 LEU A C 1
ATOM 1658 O O . LEU A 1 211 ? 3.399 4.899 -3.092 1.00 94.81 211 LEU A O 1
ATOM 1662 N N . ASP A 1 212 ? 5.329 3.841 -3.492 1.00 92.00 212 ASP A N 1
ATOM 1663 C CA . ASP A 1 212 ? 5.907 4.115 -2.193 1.00 92.00 212 ASP A CA 1
ATOM 1664 C C . ASP A 1 212 ? 6.255 5.602 -2.067 1.00 92.00 212 ASP A C 1
ATOM 1666 O O . ASP A 1 212 ? 7.014 6.152 -2.866 1.00 92.00 212 ASP A O 1
ATOM 1670 N N . ARG A 1 213 ? 5.755 6.253 -1.014 1.00 85.44 213 ARG A N 1
ATOM 1671 C CA . ARG A 1 213 ? 5.951 7.691 -0.786 1.00 85.44 213 ARG A CA 1
ATOM 1672 C C . ARG A 1 213 ? 7.406 8.124 -0.623 1.00 85.44 213 ARG A C 1
ATOM 1674 O O . ARG A 1 213 ? 7.738 9.268 -0.939 1.00 85.44 213 ARG A O 1
ATOM 1681 N N . LYS A 1 214 ? 8.269 7.238 -0.125 1.00 85.62 214 LYS A N 1
ATOM 1682 C CA . LYS A 1 214 ? 9.698 7.502 0.097 1.00 85.62 214 LYS A CA 1
ATOM 1683 C C . LYS A 1 214 ? 10.558 7.005 -1.065 1.00 85.62 214 LYS A C 1
ATOM 1685 O O . LYS A 1 214 ? 11.708 7.412 -1.190 1.00 85.62 214 LYS A O 1
ATOM 1690 N N . ARG A 1 215 ? 10.024 6.126 -1.916 1.00 89.88 215 ARG A N 1
ATOM 1691 C CA . ARG A 1 215 ? 10.739 5.475 -3.026 1.00 89.88 215 ARG A CA 1
ATOM 1692 C C . ARG A 1 215 ? 9.946 5.582 -4.331 1.00 89.88 215 ARG A C 1
ATOM 1694 O O . ARG A 1 215 ? 9.801 4.598 -5.052 1.00 89.88 215 ARG A O 1
ATOM 1701 N N . TRP A 1 216 ? 9.459 6.791 -4.605 1.00 90.00 216 TRP A N 1
ATOM 1702 C CA . TRP A 1 216 ? 8.565 7.129 -5.716 1.00 90.00 216 TRP A CA 1
ATOM 1703 C C . TRP A 1 216 ? 9.269 7.384 -7.051 1.00 90.00 216 TRP A C 1
ATOM 1705 O O . TRP A 1 216 ? 8.617 7.533 -8.078 1.00 90.00 216 TRP A O 1
ATOM 1715 N N . PHE A 1 217 ? 10.597 7.417 -7.037 1.00 90.56 217 PHE A N 1
ATOM 1716 C CA . PHE A 1 217 ? 11.430 7.764 -8.177 1.00 90.56 217 PHE A CA 1
ATOM 1717 C C . PHE A 1 217 ? 12.210 6.558 -8.714 1.00 90.56 217 PHE A C 1
ATOM 1719 O O . PHE A 1 217 ? 12.601 5.648 -7.973 1.00 90.56 217 PHE A O 1
ATOM 1726 N N . TRP A 1 218 ? 12.479 6.592 -10.015 1.00 90.94 218 TRP A N 1
ATOM 1727 C CA . TRP A 1 218 ? 13.496 5.781 -10.666 1.00 90.94 218 TRP A CA 1
ATOM 1728 C C . TRP A 1 218 ? 14.873 6.142 -10.118 1.00 90.94 218 TRP A C 1
ATOM 1730 O O . TRP A 1 218 ? 15.178 7.304 -9.861 1.00 90.94 218 TRP A O 1
ATOM 1740 N N . LYS A 1 219 ? 15.729 5.142 -9.938 1.00 87.25 219 LYS A N 1
ATOM 1741 C CA . LYS A 1 219 ? 17.057 5.330 -9.347 1.00 87.25 219 LYS A CA 1
ATOM 1742 C C . LYS A 1 219 ? 18.112 4.605 -10.154 1.00 87.25 219 LYS A C 1
ATOM 1744 O O . LYS A 1 219 ? 17.895 3.457 -10.541 1.00 87.25 219 LYS A O 1
ATOM 1749 N N . ASN A 1 220 ? 19.266 5.237 -10.340 1.00 84.56 220 ASN A N 1
ATOM 1750 C CA . ASN A 1 220 ? 20.436 4.554 -10.878 1.00 84.56 220 ASN A CA 1
ATOM 1751 C C . ASN A 1 220 ? 20.786 3.360 -9.975 1.00 84.56 220 ASN A C 1
ATOM 1753 O O . ASN A 1 220 ? 20.670 3.415 -8.743 1.00 84.56 220 ASN A O 1
ATOM 1757 N N . ARG A 1 221 ? 21.201 2.249 -10.579 1.00 80.44 221 ARG A N 1
ATOM 1758 C CA . ARG A 1 221 ? 21.862 1.173 -9.848 1.00 80.44 221 ARG A CA 1
ATOM 1759 C C . ARG A 1 221 ? 23.160 1.750 -9.296 1.00 80.44 221 ARG A C 1
ATOM 1761 O O . ARG A 1 221 ? 23.862 2.478 -9.991 1.00 80.44 221 ARG A O 1
ATOM 1768 N N . ALA A 1 222 ? 23.474 1.439 -8.038 1.00 66.94 222 ALA A N 1
ATOM 1769 C CA . ALA A 1 222 ? 24.814 1.717 -7.540 1.00 66.94 222 ALA A CA 1
ATOM 1770 C C . ALA A 1 222 ? 25.807 1.055 -8.510 1.00 66.94 222 ALA A C 1
ATOM 1772 O O . ALA A 1 222 ? 25.543 -0.092 -8.896 1.00 66.94 222 ALA A O 1
ATOM 1773 N N . PRO A 1 223 ? 26.892 1.739 -8.920 1.00 55.62 223 PRO A N 1
ATOM 1774 C CA . PRO A 1 223 ? 27.905 1.110 -9.748 1.00 55.62 223 PRO A CA 1
ATOM 1775 C C . PRO A 1 223 ? 28.311 -0.179 -9.043 1.00 55.62 223 PRO A C 1
ATOM 1777 O O . PRO A 1 223 ? 28.711 -0.159 -7.876 1.00 55.62 223 PRO A O 1
ATOM 1780 N N . SER A 1 224 ? 28.105 -1.312 -9.714 1.00 46.31 224 SER A N 1
ATOM 1781 C CA . SER A 1 224 ? 28.614 -2.596 -9.255 1.00 46.31 224 SER A CA 1
ATOM 1782 C C . SER A 1 224 ? 30.102 -2.392 -9.055 1.00 46.31 224 SER A C 1
ATOM 1784 O O . SER A 1 224 ? 30.806 -2.162 -10.037 1.00 46.31 224 SER A O 1
ATOM 1786 N N . GLY A 1 225 ? 30.532 -2.353 -7.789 1.00 38.12 225 GLY A N 1
ATOM 1787 C CA . GLY A 1 225 ? 31.899 -2.030 -7.421 1.00 38.12 225 GLY A CA 1
ATOM 1788 C C . GLY A 1 225 ? 32.834 -2.809 -8.324 1.00 38.12 225 GLY A C 1
ATOM 1789 O O . GLY A 1 225 ? 32.795 -4.040 -8.349 1.00 38.12 225 GLY A O 1
ATOM 1790 N N . THR A 1 226 ? 33.606 -2.081 -9.122 1.00 37.19 226 THR A N 1
ATOM 1791 C CA . THR A 1 226 ? 34.715 -2.636 -9.874 1.00 37.19 226 THR A CA 1
ATOM 1792 C C . THR A 1 226 ? 35.524 -3.442 -8.878 1.00 37.19 226 THR A C 1
ATOM 1794 O O . THR A 1 226 ? 36.018 -2.909 -7.882 1.00 37.19 226 THR A O 1
ATOM 1797 N N . ALA A 1 227 ? 35.583 -4.752 -9.112 1.00 39.12 227 ALA A N 1
ATOM 1798 C CA . ALA A 1 227 ? 36.506 -5.622 -8.425 1.00 39.12 227 ALA A CA 1
ATOM 1799 C C . ALA A 1 227 ? 37.873 -4.934 -8.447 1.00 39.12 227 ALA A C 1
ATOM 1801 O O . ALA A 1 227 ? 38.378 -4.591 -9.517 1.00 39.12 227 ALA A O 1
ATOM 1802 N N . LEU A 1 228 ? 38.432 -4.691 -7.261 1.00 36.50 228 LEU A N 1
ATOM 1803 C CA . LEU A 1 228 ? 39.846 -4.393 -7.096 1.00 36.50 228 LEU A CA 1
ATOM 1804 C C . LEU A 1 228 ? 40.611 -5.537 -7.769 1.00 36.50 228 LEU A C 1
ATOM 1806 O O . LEU A 1 228 ? 40.741 -6.630 -7.216 1.00 36.50 228 LEU A O 1
ATOM 1810 N N . VAL A 1 229 ? 41.040 -5.299 -9.007 1.00 39.41 229 VAL A N 1
ATOM 1811 C CA . VAL A 1 229 ? 42.049 -6.114 -9.669 1.00 39.41 229 VAL A CA 1
ATOM 1812 C C . VAL A 1 229 ? 43.351 -5.844 -8.920 1.00 39.41 229 VAL A C 1
ATOM 1814 O O . VAL A 1 229 ? 43.710 -4.690 -8.692 1.00 39.41 229 VAL A O 1
ATOM 1817 N N . ARG A 1 230 ? 43.944 -6.944 -8.457 1.00 37.38 230 ARG A N 1
ATOM 1818 C CA . ARG A 1 230 ? 45.158 -7.037 -7.641 1.00 37.38 230 ARG A CA 1
ATOM 1819 C C . ARG A 1 230 ? 46.345 -6.270 -8.206 1.00 37.38 230 ARG A C 1
ATOM 1821 O O . ARG A 1 230 ? 46.508 -6.289 -9.445 1.00 37.38 230 ARG A O 1
#